Protein AF-A0A6S7K335-F1 (afdb_monomer_lite)

Foldseek 3Di:
DDFQLAPFKWKKKDKKFAFDQLVQLDVLCVPPVCRPVDQPDLRNPTPQFIFDDLMATQKTAHNVRDIDQDCVVFVRHGFDWGWQPPHGGWGWAAPHSNRNQFIKTGFIKIDRPQAKIFTWDIGGWDFWDQQADDPDDFQLRIKTKFKFKTAPMDGGPCCVRGPRSVVQVVLLVPAPRSIKIKMKMKHRAGSHPPDPQHRMTIMIIMIGHDDNPHDGTDDPADWQDAADVVDQFHIKGWHQDQVQQKIKIARLRTGHAYNVRAGDCVLAKKWKWWDPDLDPPQDDDPDTGTQFIDGSVNSRCCRNCVRIDMGHNDPDDCPRIDMWMAHDVQGSISGHHRDDDDVPPD

Sequence (346 aa):
HQSYIHFPRIHFAGRFQADPSTINNNPDNFDTYNFPGKTEEWNPTGSATWRLVDTRITRVCYANEVCTSLESDDALNNKLLEDGNFGASAKLVDYDVDFQSSTQIYGWSMQVKDFFKGDFQRVGFQYMWSKMKVNVFSMAIFGVAYQSVLTNVQFGSRIGASPIMQHLKEHLNFSDKKELSIRFNTDMYDSFDTSANFTYARMVGSIGISGHDSPPYFTFGRMLKPNNDPPNFWFSPFVYDYEKKTLLLDLGNSLAITEDGNILKSIGNLALAYTNKTSDIIGCPDTWNPFGHIYFSDLGNYALTAGIFKIDVGKVDLRKSRVILAQTSKITIISTYDCPLNPLDK

Secondary structure (DSSP, 8-state):
---TTSSSEEEEEEEEEEE--GGGG-GGGG-SSS------SSSTT---EEEEEEEEEEEEE-TTS-EE--TTT-TTTT-B-EESTTSPPEEEE-SSSS-GGG-EEES-EEEETTTEEEEEPP-B-EEEEE-B--SS--GGGEEEEEEEEEEEEEE-TTGGG-HHHHHHHHHHHH-SS--EEEEEEEE-----TTSTTTTEEEEEEEEEE--TT--SSS-SSEEE---SSS-SB--EEEEEETTTTEEEEE-TTTB-B-TTSPBPGGG--EEEEEES---------S--EEEEEE-HHHHTTHHHHTTEEEEE-TT---SSSEEEEEESSS--EESSS--PPPTT--

pLDDT: mean 88.6, std 14.23, range [32.31, 98.88]

Organism: Paramuricea clavata (NCBI:txid317549)

Radius of gyration: 21.19 Å; chains: 1; bounding box: 49×56×62 Å

Structure (mmCIF, N/CA/C/O backbone):
data_AF-A0A6S7K335-F1
#
_entry.id   AF-A0A6S7K335-F1
#
loop_
_atom_site.group_PDB
_atom_site.id
_atom_site.type_symbol
_atom_site.label_atom_id
_atom_site.label_alt_id
_atom_site.label_comp_id
_atom_site.label_asym_id
_atom_site.label_entity_id
_atom_site.label_seq_id
_atom_site.pdbx_PDB_ins_code
_atom_site.Cartn_x
_atom_site.Cartn_y
_atom_site.Cartn_z
_atom_site.occupancy
_atom_site.B_iso_or_equiv
_atom_site.auth_seq_id
_atom_site.auth_comp_id
_atom_site.auth_asym_id
_atom_site.auth_atom_id
_atom_site.pdbx_PDB_model_num
ATOM 1 N N . HIS A 1 1 ? -17.524 -6.964 8.725 1.00 84.31 1 HIS A N 1
ATOM 2 C CA . HIS A 1 1 ? -16.480 -7.091 7.683 1.00 84.31 1 HIS A CA 1
ATOM 3 C C . HIS A 1 1 ? -15.159 -6.572 8.234 1.00 84.31 1 HIS A C 1
ATOM 5 O O . HIS A 1 1 ? -15.165 -5.538 8.884 1.00 84.31 1 HIS A O 1
ATOM 11 N N . GLN A 1 2 ? -14.056 -7.286 8.011 1.00 87.94 2 GLN A N 1
ATOM 12 C CA . GLN A 1 2 ? -12.689 -6.858 8.351 1.00 87.94 2 GLN A CA 1
ATOM 13 C C . GLN A 1 2 ? -11.762 -7.037 7.141 1.00 87.94 2 GLN A C 1
ATOM 15 O O . GLN A 1 2 ? -11.925 -7.983 6.374 1.00 87.94 2 GLN A O 1
ATOM 20 N N . SER A 1 3 ? -10.827 -6.117 6.946 1.00 94.19 3 SER A N 1
ATOM 21 C CA . SER A 1 3 ? -9.857 -6.115 5.840 1.00 94.19 3 SER A CA 1
ATOM 22 C C . SER A 1 3 ? -8.573 -5.417 6.294 1.00 94.19 3 SER A C 1
ATOM 24 O O . SER A 1 3 ? -8.511 -4.950 7.432 1.00 94.19 3 SER A O 1
ATOM 26 N N . TYR A 1 4 ? -7.591 -5.266 5.399 1.00 97.25 4 TYR A N 1
ATOM 27 C CA . TYR A 1 4 ? -6.315 -4.571 5.636 1.00 97.25 4 TYR A CA 1
ATOM 28 C C . TYR A 1 4 ? -6.435 -3.211 6.359 1.00 97.25 4 TYR A C 1
ATOM 30 O O . TYR A 1 4 ? -5.506 -2.791 7.042 1.00 97.25 4 TYR A O 1
ATOM 38 N N . ILE A 1 5 ? -7.562 -2.502 6.199 1.00 96.56 5 ILE A N 1
ATOM 39 C CA . ILE A 1 5 ? -7.770 -1.175 6.793 1.00 96.56 5 ILE A CA 1
ATOM 40 C C . ILE A 1 5 ? -8.107 -1.244 8.292 1.00 96.56 5 ILE A C 1
ATOM 42 O O . ILE A 1 5 ? -7.887 -0.280 9.023 1.00 96.56 5 ILE A O 1
ATOM 46 N N . HIS A 1 6 ? -8.620 -2.378 8.773 1.00 96.56 6 HIS A N 1
ATOM 47 C CA . HIS A 1 6 ? -9.032 -2.576 10.163 1.00 96.56 6 HIS A CA 1
ATOM 48 C C . HIS A 1 6 ? -7.845 -2.915 11.066 1.00 96.56 6 HIS A C 1
ATOM 50 O O . HIS A 1 6 ? -6.756 -3.234 10.602 1.00 96.56 6 HIS A O 1
ATOM 56 N N . PHE A 1 7 ? -8.061 -2.829 12.376 1.00 96.81 7 PHE A N 1
ATOM 57 C CA . PHE A 1 7 ? -7.124 -3.355 13.361 1.00 96.81 7 PHE A CA 1
ATOM 58 C C . PHE A 1 7 ? -7.419 -4.834 13.648 1.00 96.81 7 PHE A C 1
ATOM 60 O O . PHE A 1 7 ? -8.592 -5.219 13.633 1.00 96.81 7 PHE A O 1
ATOM 67 N N . PRO A 1 8 ? -6.396 -5.640 13.983 1.00 97.50 8 PRO A N 1
ATOM 68 C CA . PRO A 1 8 ? -4.965 -5.340 13.886 1.00 97.50 8 PRO A CA 1
ATOM 69 C C . PRO A 1 8 ? -4.464 -5.320 12.434 1.00 97.50 8 PRO A C 1
ATOM 71 O O . PRO A 1 8 ? -5.050 -5.953 11.554 1.00 97.50 8 PRO A O 1
ATOM 74 N N . ARG A 1 9 ? -3.345 -4.628 12.200 1.00 97.31 9 ARG A N 1
ATOM 75 C CA . ARG A 1 9 ? -2.684 -4.563 10.891 1.00 97.31 9 ARG A CA 1
ATOM 76 C C . ARG A 1 9 ? -1.183 -4.303 10.986 1.00 97.31 9 ARG A C 1
ATOM 78 O O . ARG A 1 9 ? -0.683 -3.780 11.979 1.00 97.31 9 ARG A O 1
ATOM 85 N N . ILE A 1 10 ? -0.480 -4.652 9.921 1.00 98.62 10 ILE A N 1
ATOM 86 C CA . ILE A 1 10 ? 0.961 -4.488 9.731 1.00 98.62 10 ILE A CA 1
ATOM 87 C C . ILE A 1 10 ? 1.144 -3.572 8.530 1.00 98.62 10 ILE A C 1
ATOM 89 O O . ILE A 1 10 ? 0.513 -3.792 7.498 1.00 98.62 10 ILE A O 1
ATOM 93 N N . HIS A 1 11 ? 1.980 -2.552 8.648 1.00 98.81 11 HIS A N 1
ATOM 94 C CA . HIS A 1 11 ? 2.348 -1.655 7.560 1.00 98.81 11 HIS A CA 1
ATOM 95 C C . HIS A 1 11 ? 3.737 -2.001 7.040 1.00 98.81 11 HIS A C 1
ATOM 97 O O . HIS A 1 11 ? 4.620 -2.390 7.808 1.00 98.81 11 HIS A O 1
ATOM 103 N N . PHE A 1 12 ? 3.931 -1.840 5.737 1.00 98.88 12 PHE A N 1
ATOM 104 C CA . PHE A 1 12 ? 5.217 -2.036 5.089 1.00 98.88 12 PHE A CA 1
ATOM 105 C C . PHE A 1 12 ? 5.460 -0.980 4.016 1.00 98.88 12 PHE A C 1
ATOM 107 O O . PHE A 1 12 ? 4.520 -0.445 3.423 1.00 98.88 12 PHE A O 1
ATOM 114 N N . ALA A 1 13 ? 6.731 -0.694 3.759 1.00 98.75 13 ALA A N 1
ATOM 115 C CA . ALA A 1 13 ? 7.152 0.209 2.700 1.00 98.75 13 ALA A CA 1
ATOM 116 C C . ALA A 1 13 ? 8.558 -0.128 2.206 1.00 98.75 13 ALA A C 1
ATOM 118 O O . ALA A 1 13 ? 9.381 -0.661 2.953 1.00 98.75 13 ALA A O 1
ATOM 119 N N . GLY A 1 14 ? 8.832 0.227 0.957 1.00 98.25 14 GLY A N 1
ATOM 120 C CA . GLY A 1 14 ? 10.150 0.129 0.345 1.00 98.25 14 GLY A CA 1
ATOM 121 C C . GLY A 1 14 ? 10.061 0.245 -1.164 1.00 98.25 14 GLY A C 1
ATOM 122 O O . GLY A 1 14 ? 9.261 1.026 -1.689 1.00 98.25 14 GLY A O 1
ATOM 123 N N . ARG A 1 15 ? 10.894 -0.523 -1.861 1.00 97.75 15 ARG A N 1
ATOM 124 C CA . ARG A 1 15 ? 10.934 -0.559 -3.319 1.00 97.75 15 ARG A CA 1
ATOM 125 C C . ARG A 1 15 ? 10.550 -1.933 -3.841 1.00 97.75 15 ARG A C 1
ATOM 127 O O . ARG A 1 15 ? 10.606 -2.948 -3.149 1.00 97.75 15 ARG A O 1
ATOM 134 N N . PHE A 1 16 ? 10.201 -1.954 -5.110 1.00 96.81 16 PHE A N 1
ATOM 135 C CA . PHE A 1 16 ? 10.155 -3.176 -5.891 1.00 96.81 16 PHE A CA 1
ATOM 136 C C . PHE A 1 16 ? 10.816 -2.921 -7.237 1.00 96.81 16 PHE A C 1
ATOM 138 O O . PHE A 1 16 ? 10.980 -1.768 -7.648 1.00 96.81 16 PHE A O 1
ATOM 145 N N . GLN A 1 17 ? 11.204 -4.000 -7.900 1.00 96.38 17 GLN A N 1
ATOM 146 C CA . GLN A 1 17 ? 11.530 -3.979 -9.313 1.00 96.38 17 GLN A CA 1
ATOM 147 C C . GLN A 1 17 ? 10.413 -4.692 -10.077 1.00 96.38 17 GLN A C 1
ATOM 149 O O . GLN A 1 17 ? 10.007 -5.793 -9.693 1.00 96.38 17 GLN A O 1
ATOM 154 N N . ALA A 1 18 ? 9.945 -4.067 -11.150 1.00 95.38 18 ALA A N 1
ATOM 155 C CA . ALA A 1 18 ? 9.092 -4.664 -12.164 1.00 95.38 18 ALA A CA 1
ATOM 156 C C . ALA A 1 18 ? 9.790 -4.542 -13.516 1.00 95.38 18 ALA A C 1
ATOM 158 O O . ALA A 1 18 ? 10.100 -3.443 -13.944 1.00 95.38 18 ALA A O 1
ATOM 159 N N . ASP A 1 19 ? 10.029 -5.659 -14.187 1.00 94.81 19 ASP A N 1
ATOM 160 C CA . ASP A 1 19 ? 10.812 -5.710 -15.424 1.00 94.81 19 ASP A CA 1
ATOM 161 C C . ASP A 1 19 ? 9.951 -6.224 -16.595 1.00 94.81 19 ASP A C 1
ATOM 163 O O . ASP A 1 19 ? 10.138 -7.359 -17.037 1.00 94.81 19 ASP A O 1
ATOM 167 N N . PRO A 1 20 ? 8.928 -5.470 -17.048 1.00 92.88 20 PRO A N 1
ATOM 168 C CA . PRO A 1 20 ? 7.977 -5.933 -18.059 1.00 92.88 20 PRO A CA 1
ATOM 169 C C . PRO A 1 20 ? 8.624 -6.047 -19.442 1.00 92.88 20 PRO A C 1
ATOM 171 O O . PRO A 1 20 ? 9.381 -5.171 -19.849 1.00 92.88 20 PRO A O 1
ATOM 174 N N . SER A 1 21 ? 8.282 -7.093 -20.195 1.00 91.88 21 SER A N 1
ATOM 175 C CA . SER A 1 21 ? 8.731 -7.262 -21.583 1.00 91.88 21 SER A CA 1
ATOM 176 C C . SER A 1 21 ? 7.837 -6.480 -22.533 1.00 91.88 21 SER A C 1
ATOM 178 O O . SER A 1 21 ? 6.910 -7.043 -23.079 1.00 91.88 21 SER A O 1
ATOM 180 N N . THR A 1 22 ? 8.107 -5.206 -22.768 1.00 89.88 22 THR A N 1
ATOM 181 C CA . THR A 1 22 ? 7.218 -4.309 -23.544 1.00 89.88 22 THR A CA 1
ATOM 182 C C . THR A 1 22 ? 6.888 -4.751 -24.974 1.00 89.88 22 THR A C 1
ATOM 184 O O . THR A 1 22 ? 5.877 -4.327 -25.517 1.00 89.88 22 THR A O 1
ATOM 187 N N . ILE A 1 23 ? 7.655 -5.660 -25.583 1.00 89.44 23 ILE A N 1
ATOM 188 C CA . ILE A 1 23 ? 7.273 -6.262 -26.875 1.00 89.44 23 ILE A CA 1
ATOM 189 C C . ILE A 1 23 ? 5.996 -7.109 -26.782 1.00 89.44 23 ILE A C 1
ATOM 191 O O . ILE A 1 23 ? 5.363 -7.361 -27.809 1.00 89.44 23 ILE A O 1
ATOM 195 N N . ASN A 1 24 ? 5.619 -7.548 -25.575 1.00 87.00 24 ASN A N 1
ATOM 196 C CA . ASN A 1 24 ? 4.390 -8.288 -25.300 1.00 87.00 24 ASN A CA 1
ATOM 197 C C . ASN A 1 24 ? 3.130 -7.435 -25.488 1.00 87.00 24 ASN A C 1
ATOM 199 O O . ASN A 1 24 ? 2.047 -8.002 -25.524 1.00 87.00 24 ASN A O 1
ATOM 203 N N . ASN A 1 25 ? 3.281 -6.114 -25.602 1.00 87.56 25 ASN A N 1
ATOM 204 C CA . ASN A 1 25 ? 2.208 -5.135 -25.736 1.00 87.56 25 ASN A CA 1
ATOM 205 C C . ASN A 1 25 ? 1.857 -4.834 -27.196 1.00 87.56 25 ASN A C 1
ATOM 207 O O . ASN A 1 25 ? 1.042 -3.958 -27.476 1.00 87.56 25 ASN A O 1
ATOM 211 N N . ASN A 1 26 ? 2.475 -5.555 -28.132 1.00 87.88 26 ASN A N 1
ATOM 212 C CA . ASN A 1 26 ? 2.207 -5.436 -29.552 1.00 87.88 26 ASN A CA 1
ATOM 213 C C . ASN A 1 26 ? 1.529 -6.714 -30.077 1.00 87.88 26 ASN A C 1
ATOM 215 O O . ASN A 1 26 ? 2.193 -7.754 -30.138 1.00 87.88 26 ASN A O 1
ATOM 219 N N . PRO A 1 27 ? 0.247 -6.665 -30.493 1.00 88.19 27 PRO A N 1
ATOM 220 C CA . PRO A 1 27 ? -0.465 -7.847 -30.983 1.00 88.19 27 PRO A CA 1
ATOM 221 C C . PRO A 1 27 ? 0.222 -8.516 -32.175 1.00 88.19 27 PRO A C 1
ATOM 223 O O . PRO A 1 27 ? 0.193 -9.741 -32.291 1.00 88.19 27 PRO A O 1
ATOM 226 N N . ASP A 1 28 ? 0.909 -7.737 -33.018 1.00 88.50 28 ASP A N 1
ATOM 227 C CA . ASP A 1 28 ? 1.602 -8.264 -34.195 1.00 88.50 28 ASP A CA 1
ATOM 228 C C . ASP A 1 28 ? 2.730 -9.237 -33.811 1.00 88.50 28 ASP A C 1
ATOM 230 O O . ASP A 1 28 ? 3.050 -10.150 -34.571 1.00 88.50 28 ASP A O 1
ATOM 234 N N . ASN A 1 29 ? 3.316 -9.098 -32.615 1.00 88.44 29 ASN A N 1
ATOM 235 C CA . ASN A 1 29 ? 4.345 -10.016 -32.116 1.00 88.44 29 ASN A CA 1
ATOM 236 C C . ASN A 1 29 ? 3.788 -11.405 -31.743 1.00 88.44 29 ASN A C 1
ATOM 238 O O . ASN A 1 29 ? 4.558 -12.298 -31.392 1.00 88.44 29 ASN A O 1
ATOM 242 N N . PHE A 1 30 ? 2.476 -11.619 -31.856 1.00 87.50 30 PHE A N 1
ATOM 243 C CA . PHE A 1 30 ? 1.823 -12.917 -31.677 1.00 87.50 30 PHE A CA 1
ATOM 244 C C . PHE A 1 30 ? 1.262 -13.491 -32.992 1.00 87.50 30 PHE A C 1
ATOM 246 O O . PHE A 1 30 ? 0.724 -14.602 -32.983 1.00 87.50 30 PHE A O 1
ATOM 253 N N . ASP A 1 31 ? 1.408 -12.792 -34.129 1.00 88.12 31 ASP A N 1
ATOM 254 C CA . ASP A 1 31 ? 1.061 -13.342 -35.445 1.00 88.12 31 ASP A CA 1
ATOM 255 C C . ASP A 1 31 ? 2.090 -14.409 -35.853 1.00 88.12 31 ASP A C 1
ATOM 257 O O . ASP A 1 31 ? 3.227 -14.117 -36.219 1.00 88.12 31 ASP A O 1
ATOM 261 N N . THR A 1 32 ? 1.678 -15.675 -35.801 1.00 87.12 32 THR A N 1
ATOM 262 C CA . THR A 1 32 ? 2.530 -16.822 -36.157 1.00 87.12 32 THR A CA 1
ATOM 263 C C . THR A 1 32 ? 2.711 -17.011 -37.666 1.00 87.12 32 THR A C 1
ATOM 265 O O . THR A 1 32 ? 3.602 -17.758 -38.073 1.00 87.12 32 THR A O 1
ATOM 268 N N . TYR A 1 33 ? 1.913 -16.336 -38.501 1.00 88.88 33 TYR A N 1
ATOM 269 C CA . TYR A 1 33 ? 2.016 -16.393 -39.960 1.00 88.88 33 TYR A CA 1
ATOM 270 C C . TYR A 1 33 ? 2.919 -15.292 -40.518 1.00 88.88 33 TYR A C 1
ATOM 272 O O . TYR A 1 33 ? 3.700 -15.561 -41.429 1.00 88.88 33 TYR A O 1
ATOM 280 N N . ASN A 1 34 ? 2.838 -14.075 -39.969 1.00 85.19 34 ASN A N 1
ATOM 281 C CA . ASN A 1 34 ? 3.592 -12.908 -40.447 1.00 85.19 34 ASN A CA 1
ATOM 282 C C . ASN A 1 34 ? 4.412 -12.239 -39.340 1.00 85.19 34 ASN A C 1
ATOM 284 O O . ASN A 1 34 ? 4.449 -11.013 -39.272 1.00 85.19 34 ASN A O 1
ATOM 288 N N . PHE A 1 35 ? 5.057 -13.031 -38.480 1.00 82.62 35 PHE A N 1
ATOM 289 C CA . PHE A 1 35 ? 5.810 -12.538 -37.325 1.00 82.62 35 PHE A CA 1
ATOM 290 C C . PHE A 1 35 ? 6.799 -11.420 -37.720 1.00 82.62 35 PHE A C 1
ATOM 292 O O . PHE A 1 35 ? 7.825 -11.707 -38.347 1.00 82.62 35 PHE A O 1
ATOM 299 N N . PRO A 1 36 ? 6.529 -10.149 -37.357 1.00 76.69 36 PRO A N 1
ATOM 300 C CA . PRO A 1 36 ? 7.359 -9.029 -37.785 1.00 76.69 36 PRO A CA 1
ATOM 301 C C . PRO A 1 36 ? 8.584 -8.837 -36.886 1.00 76.69 36 PRO A C 1
ATOM 303 O O . PRO A 1 36 ? 9.496 -8.106 -37.261 1.00 76.69 36 PRO A O 1
ATOM 306 N N . GLY A 1 37 ? 8.606 -9.466 -35.701 1.00 75.38 37 GLY A N 1
ATOM 307 C CA . GLY A 1 37 ? 9.700 -9.366 -34.737 1.00 75.38 37 GLY A CA 1
ATOM 308 C C . GLY A 1 37 ? 9.981 -7.934 -34.284 1.00 75.38 37 GLY A C 1
ATOM 309 O O . GLY A 1 37 ? 11.143 -7.540 -34.224 1.00 75.38 37 GLY A O 1
ATOM 310 N N . LYS A 1 38 ? 8.945 -7.134 -33.999 1.00 75.00 38 LYS A N 1
ATOM 311 C CA . LYS A 1 38 ? 9.125 -5.733 -33.588 1.00 75.00 38 LYS A CA 1
ATOM 312 C C . LYS A 1 38 ? 9.812 -5.673 -32.224 1.00 75.00 38 LYS A C 1
ATOM 314 O O . LYS A 1 38 ? 9.288 -6.200 -31.244 1.00 75.00 38 LYS A O 1
ATOM 319 N N . THR A 1 39 ? 10.959 -4.996 -32.168 1.00 74.56 39 THR A N 1
ATOM 320 C CA . THR A 1 39 ? 11.778 -4.826 -30.952 1.00 74.56 39 THR A CA 1
ATOM 321 C C . THR A 1 39 ? 11.890 -3.376 -30.477 1.00 74.56 39 THR A C 1
ATOM 323 O O . THR A 1 39 ? 12.592 -3.114 -29.505 1.00 74.56 39 THR A O 1
ATOM 326 N N . GLU A 1 40 ? 11.261 -2.428 -31.174 1.00 76.69 40 GLU A N 1
ATOM 327 C CA . GLU A 1 40 ? 11.340 -0.991 -30.884 1.00 76.69 40 GLU A CA 1
ATOM 328 C C . GLU A 1 40 ? 10.395 -0.608 -29.737 1.00 76.69 40 GLU A C 1
ATOM 330 O O . GLU A 1 40 ? 9.351 -0.003 -29.946 1.00 76.69 40 GLU A O 1
ATOM 335 N N . GLU A 1 41 ? 10.763 -0.991 -28.518 1.00 85.50 41 GLU A N 1
ATOM 336 C CA . GLU A 1 41 ? 10.072 -0.622 -27.281 1.00 85.50 41 GLU A CA 1
ATOM 337 C C . GLU A 1 41 ? 11.097 -0.250 -26.198 1.00 85.50 41 GLU A C 1
ATOM 339 O O . GLU A 1 41 ? 12.292 -0.500 -26.353 1.00 85.50 41 GLU A O 1
ATOM 344 N N . TRP A 1 42 ? 10.655 0.350 -25.090 1.00 88.38 42 TRP A N 1
ATOM 345 C CA . TRP A 1 42 ? 11.566 0.852 -24.047 1.00 88.38 42 TRP A CA 1
ATOM 346 C C . TRP A 1 42 ? 12.141 -0.243 -23.127 1.00 88.38 42 TRP A C 1
ATOM 348 O O . TRP A 1 42 ? 13.150 -0.011 -22.466 1.00 88.38 42 TRP A O 1
ATOM 358 N N . ASN A 1 43 ? 11.536 -1.436 -23.071 1.00 92.25 43 ASN A N 1
ATOM 359 C CA . ASN A 1 43 ? 12.089 -2.599 -22.359 1.00 92.25 43 ASN A CA 1
ATOM 360 C C . ASN A 1 43 ? 11.795 -3.912 -23.100 1.00 92.25 43 ASN A C 1
ATOM 362 O O . ASN A 1 43 ? 10.959 -4.711 -22.656 1.00 92.25 43 ASN A O 1
ATOM 366 N N . PRO A 1 44 ? 12.381 -4.134 -24.285 1.00 90.56 44 PRO A N 1
ATOM 367 C CA . PRO A 1 44 ? 11.926 -5.195 -25.172 1.00 90.56 44 PRO A CA 1
ATOM 368 C C . PRO A 1 44 ? 12.293 -6.588 -24.651 1.00 90.56 44 PRO A C 1
ATOM 370 O O . PRO A 1 44 ? 11.585 -7.560 -24.891 1.00 90.56 44 PRO A O 1
ATOM 373 N N . THR A 1 45 ? 13.371 -6.698 -23.880 1.00 90.88 45 THR A N 1
ATOM 374 C CA . THR A 1 45 ? 13.889 -7.963 -23.343 1.00 90.88 45 THR A CA 1
ATOM 375 C C . THR A 1 45 ? 13.581 -8.161 -21.860 1.00 90.88 45 THR A C 1
ATOM 377 O O . THR A 1 45 ? 14.187 -9.029 -21.228 1.00 90.88 45 THR A O 1
ATOM 380 N N . GLY A 1 46 ? 12.648 -7.378 -21.305 1.00 93.25 46 GLY A N 1
ATOM 381 C CA . GLY A 1 46 ? 12.255 -7.484 -19.904 1.00 93.25 46 GLY A CA 1
ATOM 382 C C . GLY A 1 46 ? 11.878 -8.916 -19.520 1.00 93.25 46 GLY A C 1
ATOM 383 O O . GLY A 1 46 ? 11.255 -9.655 -20.277 1.00 93.25 46 GLY A O 1
ATOM 384 N N . SER A 1 47 ? 12.270 -9.345 -18.329 1.00 93.75 47 SER A N 1
ATOM 385 C CA . SER A 1 47 ? 12.092 -10.727 -17.866 1.00 93.75 47 SER A CA 1
ATOM 386 C C . SER A 1 47 ? 10.698 -11.023 -17.293 1.00 93.75 47 SER A C 1
ATOM 388 O O . SER A 1 47 ? 10.462 -12.117 -16.761 1.00 93.75 47 SER A O 1
ATOM 390 N N . ALA A 1 48 ? 9.797 -10.041 -17.338 1.00 94.31 48 ALA A N 1
ATOM 391 C CA . ALA A 1 48 ? 8.518 -9.977 -16.636 1.00 94.31 48 ALA A CA 1
ATOM 392 C C . ALA A 1 48 ? 8.651 -10.132 -15.112 1.00 94.31 48 ALA A C 1
ATOM 394 O O . ALA A 1 48 ? 7.709 -10.541 -14.446 1.00 94.31 48 ALA A O 1
ATOM 395 N N . THR A 1 49 ? 9.823 -9.874 -14.532 1.00 94.56 49 THR A N 1
ATOM 396 C CA . THR A 1 49 ? 10.080 -10.150 -13.112 1.00 94.56 49 THR A CA 1
ATOM 397 C C . THR A 1 49 ? 9.440 -9.105 -12.204 1.00 94.56 49 THR A C 1
ATOM 399 O O . THR A 1 49 ? 9.562 -7.911 -12.449 1.00 94.56 49 THR A O 1
ATOM 402 N N . TRP A 1 50 ? 8.816 -9.566 -11.122 1.00 95.62 50 TRP A N 1
ATOM 403 C CA . TRP A 1 50 ? 8.406 -8.776 -9.967 1.00 95.62 50 TRP A CA 1
ATOM 404 C C . TRP A 1 50 ? 9.202 -9.226 -8.741 1.00 95.62 50 TRP A C 1
ATOM 406 O O . TRP A 1 50 ? 9.161 -10.410 -8.388 1.00 95.62 50 TRP A O 1
ATOM 416 N N . ARG A 1 51 ? 9.927 -8.299 -8.103 1.00 94.88 51 ARG A N 1
ATOM 417 C CA . ARG A 1 51 ? 10.700 -8.583 -6.883 1.00 94.88 51 ARG A CA 1
ATOM 418 C C . ARG A 1 51 ? 10.674 -7.449 -5.867 1.00 94.88 51 ARG A C 1
ATOM 420 O O . ARG A 1 51 ? 10.754 -6.277 -6.243 1.00 94.88 51 ARG A O 1
ATOM 427 N N . LEU A 1 52 ? 10.644 -7.785 -4.583 1.00 95.94 52 LEU A N 1
ATOM 428 C CA . LEU A 1 52 ? 10.813 -6.818 -3.499 1.00 95.94 52 LEU A CA 1
ATOM 429 C C . LEU A 1 52 ? 12.276 -6.393 -3.358 1.00 95.94 52 LEU A C 1
ATOM 431 O O . LEU A 1 52 ? 13.202 -7.189 -3.498 1.00 95.94 52 LEU A O 1
ATOM 435 N N . VAL A 1 53 ? 12.484 -5.109 -3.072 1.00 95.94 53 VAL A N 1
ATOM 436 C CA . VAL A 1 53 ? 13.809 -4.503 -2.904 1.00 95.94 53 VAL A CA 1
ATOM 437 C C . VAL A 1 53 ? 13.756 -3.574 -1.698 1.00 95.94 53 VAL A C 1
ATOM 439 O O . VAL A 1 53 ? 13.004 -2.603 -1.688 1.00 95.94 53 VAL A O 1
ATOM 442 N N . ASP A 1 54 ? 14.520 -3.887 -0.653 1.00 96.12 54 ASP A N 1
ATOM 443 C CA . ASP A 1 54 ? 14.580 -3.090 0.582 1.00 96.12 54 ASP A CA 1
ATOM 444 C C . ASP A 1 54 ? 13.202 -2.753 1.187 1.00 96.12 54 ASP A C 1
ATOM 446 O O . ASP A 1 54 ? 13.014 -1.710 1.815 1.00 96.12 54 ASP A O 1
ATOM 450 N N . THR A 1 55 ? 12.217 -3.637 1.007 1.00 98.38 55 THR A N 1
ATOM 451 C CA . THR A 1 55 ? 10.893 -3.483 1.616 1.00 98.38 55 THR A CA 1
ATOM 452 C C . THR A 1 55 ? 10.916 -3.994 3.043 1.00 98.38 55 THR A C 1
ATOM 454 O O . THR A 1 55 ? 11.438 -5.070 3.328 1.00 98.38 55 THR A O 1
ATOM 457 N N . ARG A 1 56 ? 10.379 -3.199 3.968 1.00 98.62 56 ARG A N 1
ATOM 458 C CA . ARG A 1 56 ? 10.416 -3.479 5.404 1.00 98.62 56 ARG A CA 1
ATOM 459 C C . ARG A 1 56 ? 9.064 -3.272 6.044 1.00 98.62 56 ARG A C 1
ATOM 461 O O . ARG A 1 56 ? 8.276 -2.440 5.598 1.00 98.62 56 ARG A O 1
ATOM 468 N N . ILE A 1 57 ? 8.840 -3.981 7.140 1.00 98.75 57 ILE A N 1
ATOM 469 C CA . ILE A 1 57 ? 7.755 -3.681 8.067 1.00 98.75 57 ILE A CA 1
ATOM 470 C C . ILE A 1 57 ? 8.064 -2.350 8.749 1.00 98.75 57 ILE A C 1
ATOM 472 O O . ILE A 1 57 ? 9.095 -2.206 9.406 1.00 98.75 57 ILE A O 1
ATOM 476 N N . THR A 1 58 ? 7.185 -1.370 8.584 1.00 98.69 58 THR A N 1
ATOM 477 C CA . THR A 1 58 ? 7.391 -0.012 9.103 1.00 98.69 58 THR A CA 1
ATOM 478 C C . THR A 1 58 ? 6.647 0.230 10.404 1.00 98.69 58 THR A C 1
ATOM 480 O O . THR A 1 58 ? 7.113 1.004 11.241 1.00 98.69 58 THR A O 1
ATOM 483 N N . ARG A 1 59 ? 5.496 -0.422 10.592 1.00 98.44 59 ARG A N 1
ATOM 484 C CA . ARG A 1 59 ? 4.658 -0.228 11.773 1.00 98.44 59 ARG A CA 1
ATOM 485 C C . ARG A 1 59 ? 3.753 -1.425 12.024 1.00 98.44 59 ARG A C 1
ATOM 487 O O . ARG A 1 59 ? 3.141 -1.956 11.101 1.00 98.44 59 ARG A O 1
ATOM 494 N N . VAL A 1 60 ? 3.588 -1.777 13.287 1.00 98.50 60 VAL A N 1
ATOM 495 C CA . VAL A 1 60 ? 2.598 -2.741 13.770 1.00 98.50 60 VAL A CA 1
ATOM 496 C C . VAL A 1 60 ? 1.489 -1.994 14.500 1.00 98.50 60 VAL A C 1
ATOM 498 O O . VAL A 1 60 ? 1.756 -1.081 15.276 1.00 98.50 60 VAL A O 1
ATOM 501 N N . CYS A 1 61 ? 0.241 -2.383 14.256 1.00 98.44 61 CYS A N 1
ATOM 502 C CA . CYS A 1 61 ? -0.955 -1.857 14.900 1.00 98.44 61 CYS A CA 1
ATOM 503 C C . CYS A 1 61 ? -1.766 -3.010 15.499 1.00 98.44 61 CYS A C 1
ATOM 505 O O . CYS A 1 61 ? -2.322 -3.833 14.772 1.00 98.44 61 CYS A O 1
ATOM 507 N N . TYR A 1 62 ? -1.845 -3.070 16.823 1.00 98.00 62 TYR A N 1
ATOM 508 C CA . TYR A 1 62 ? -2.471 -4.162 17.564 1.00 98.00 62 TYR A CA 1
ATOM 509 C C . TYR A 1 62 ? -4.005 -4.080 17.572 1.00 98.00 62 TYR A C 1
ATOM 511 O O . TYR A 1 62 ? -4.603 -3.080 17.177 1.00 98.00 62 TYR A O 1
ATOM 519 N N . ALA A 1 63 ? -4.661 -5.134 18.067 1.00 95.12 63 ALA A N 1
ATOM 520 C CA . ALA A 1 63 ? -6.123 -5.217 18.138 1.00 95.12 63 ALA A CA 1
ATOM 521 C C . ALA A 1 63 ? -6.745 -4.188 19.104 1.00 95.12 63 ALA A C 1
ATOM 523 O O . ALA A 1 63 ? -7.889 -3.781 18.916 1.00 95.12 63 ALA A O 1
ATOM 524 N N . ASN A 1 64 ? -5.978 -3.728 20.101 1.00 95.25 64 ASN A N 1
ATOM 525 C CA . ASN A 1 64 ? -6.349 -2.620 20.989 1.00 95.25 64 ASN A CA 1
ATOM 526 C C . ASN A 1 64 ? -6.106 -1.231 20.363 1.00 95.25 64 ASN A C 1
ATOM 528 O O . ASN A 1 64 ? -6.207 -0.223 21.055 1.00 95.25 64 ASN A O 1
ATOM 532 N N . GLU A 1 65 ? -5.769 -1.184 19.072 1.00 95.38 65 GLU A N 1
ATOM 533 C CA . GLU A 1 65 ? -5.595 0.028 18.266 1.00 95.38 65 GLU A CA 1
ATOM 534 C C . GLU A 1 65 ? -4.376 0.886 18.634 1.00 95.38 65 GLU A C 1
ATOM 536 O O . GLU A 1 65 ? -4.190 1.976 18.089 1.00 95.38 65 GLU A O 1
ATOM 541 N N . VAL A 1 66 ? -3.499 0.371 19.499 1.00 96.56 66 VAL A N 1
ATOM 542 C CA . VAL A 1 66 ? -2.167 0.931 19.736 1.00 96.56 66 VAL A CA 1
ATOM 543 C C . VAL A 1 66 ? -1.245 0.495 18.605 1.00 96.56 66 VAL A C 1
ATOM 545 O O . VAL A 1 66 ? -1.229 -0.674 18.221 1.00 96.56 66 VAL A O 1
ATOM 548 N N . CYS A 1 67 ? -0.448 1.427 18.085 1.00 97.75 67 CYS A N 1
ATOM 549 C CA . CYS A 1 67 ? 0.545 1.118 17.067 1.00 97.75 67 CYS A CA 1
ATOM 550 C C . CYS A 1 67 ? 1.952 1.524 17.501 1.00 97.75 67 CYS A C 1
ATOM 552 O O . CYS A 1 67 ? 2.135 2.625 18.018 1.00 97.75 67 CYS A O 1
ATOM 554 N N . THR A 1 68 ? 2.942 0.706 17.156 1.00 98.00 68 THR A N 1
ATOM 555 C CA . THR A 1 68 ? 4.370 0.962 17.370 1.00 98.00 68 THR A CA 1
ATOM 556 C C . THR A 1 68 ? 5.168 0.785 16.075 1.00 98.00 68 THR A C 1
ATOM 558 O O . THR A 1 68 ? 4.762 0.046 15.180 1.00 98.00 68 THR A O 1
ATOM 561 N N . SER A 1 69 ? 6.304 1.468 15.981 1.00 97.50 69 SER A N 1
ATOM 562 C CA . SER A 1 69 ? 7.282 1.359 14.896 1.00 97.50 69 SER A CA 1
ATOM 563 C C . SER A 1 69 ? 8.694 1.023 15.384 1.00 97.50 69 SER A C 1
ATOM 565 O O . SER A 1 69 ? 9.621 0.981 14.578 1.00 97.50 69 SER A O 1
ATOM 567 N N . LEU A 1 70 ? 8.888 0.821 16.691 1.00 97.19 70 LEU A N 1
ATOM 568 C CA . LEU A 1 70 ? 10.193 0.499 17.264 1.00 97.19 70 LEU A CA 1
ATOM 569 C C . LEU A 1 70 ? 10.351 -1.016 17.410 1.00 97.19 70 LEU A C 1
ATOM 571 O O . LEU A 1 70 ? 9.421 -1.714 17.814 1.00 97.19 70 LEU A O 1
ATOM 575 N N . GLU A 1 71 ? 11.547 -1.525 17.113 1.00 96.06 71 GLU A N 1
ATOM 576 C CA . GLU A 1 71 ? 11.874 -2.949 17.292 1.00 96.06 71 GLU A CA 1
ATOM 577 C C . GLU A 1 71 ? 11.842 -3.369 18.774 1.00 96.06 71 GLU A C 1
ATOM 579 O O . GLU A 1 71 ? 11.557 -4.524 19.081 1.00 96.06 71 GLU A O 1
ATOM 584 N N . SER A 1 72 ? 12.078 -2.428 19.699 1.00 96.38 72 SER A N 1
ATOM 585 C CA . SER A 1 72 ? 11.954 -2.655 21.147 1.00 96.38 72 SER A CA 1
ATOM 586 C C . SER A 1 72 ? 10.535 -3.001 21.589 1.00 96.38 72 SER A C 1
ATOM 588 O O . SER A 1 72 ? 10.362 -3.642 22.622 1.00 96.38 72 SER A O 1
ATOM 590 N N . ASP A 1 73 ? 9.537 -2.568 20.821 1.00 97.00 73 ASP A N 1
ATOM 591 C CA . ASP A 1 73 ? 8.127 -2.704 21.173 1.00 97.00 73 ASP A CA 1
ATOM 592 C C . ASP A 1 73 ? 7.472 -3.885 20.440 1.00 97.00 73 ASP A C 1
ATOM 594 O O . ASP A 1 73 ? 6.554 -4.502 20.975 1.00 97.00 73 ASP A O 1
ATOM 598 N N . ASP A 1 74 ? 7.927 -4.194 19.218 1.00 98.06 74 ASP A N 1
ATOM 599 C CA . ASP A 1 74 ? 7.560 -5.401 18.467 1.00 98.06 74 ASP A CA 1
ATOM 600 C C . ASP A 1 74 ? 8.730 -5.853 17.584 1.00 98.06 74 ASP A C 1
ATOM 602 O O . ASP A 1 74 ? 9.217 -5.095 16.740 1.00 98.06 74 ASP A O 1
ATOM 606 N N . ALA A 1 75 ? 9.143 -7.116 17.721 1.00 97.88 75 ALA A N 1
ATOM 607 C CA . ALA A 1 75 ? 10.269 -7.672 16.974 1.00 97.88 75 ALA A CA 1
ATOM 608 C C . ALA A 1 75 ? 10.031 -7.772 15.455 1.00 97.88 75 ALA A C 1
ATOM 610 O O . ALA A 1 75 ? 10.975 -8.063 14.718 1.00 97.88 75 ALA A O 1
ATOM 611 N N . LEU A 1 76 ? 8.796 -7.581 14.983 1.00 97.81 76 LEU A N 1
ATOM 612 C CA . LEU A 1 76 ? 8.455 -7.534 13.564 1.00 97.81 76 LEU A CA 1
ATOM 613 C C . LEU A 1 76 ? 8.823 -6.188 12.921 1.00 97.81 76 LEU A C 1
ATOM 615 O O . LEU A 1 76 ? 9.094 -6.142 11.721 1.00 97.81 76 LEU A O 1
ATOM 619 N N . ASN A 1 77 ? 8.860 -5.098 13.696 1.00 98.38 77 ASN A N 1
ATOM 620 C CA . ASN A 1 77 ? 9.212 -3.780 13.173 1.00 98.38 77 ASN A CA 1
ATOM 621 C C . ASN A 1 77 ? 10.630 -3.783 12.585 1.00 98.38 77 ASN A C 1
ATOM 623 O O . ASN A 1 77 ? 11.546 -4.419 13.108 1.00 98.38 77 ASN A O 1
ATOM 627 N N . ASN A 1 78 ? 10.803 -3.060 11.477 1.00 97.81 78 ASN A N 1
ATOM 628 C CA . ASN A 1 78 ? 12.050 -2.928 10.723 1.00 97.81 78 ASN A CA 1
ATOM 629 C C . ASN A 1 78 ? 12.596 -4.237 10.104 1.00 97.81 78 ASN A C 1
ATOM 631 O O . ASN A 1 78 ? 13.697 -4.252 9.538 1.00 97.81 78 ASN A O 1
ATOM 635 N N . LYS A 1 79 ? 11.847 -5.347 10.155 1.00 98.12 79 LYS A N 1
ATOM 636 C CA . LYS A 1 79 ? 12.222 -6.588 9.460 1.00 98.12 79 LYS A CA 1
ATOM 637 C C . LYS A 1 79 ? 11.955 -6.487 7.966 1.00 98.12 79 LYS A C 1
ATOM 639 O O . LYS A 1 79 ? 11.026 -5.806 7.540 1.00 98.12 79 LYS A O 1
ATOM 644 N N . LEU A 1 80 ? 12.805 -7.150 7.183 1.00 97.69 80 LEU A N 1
ATOM 645 C CA . LEU A 1 80 ? 12.652 -7.227 5.735 1.00 97.69 80 LEU A CA 1
ATOM 646 C C . LEU A 1 80 ? 11.401 -8.038 5.393 1.00 97.69 80 LEU A C 1
ATOM 648 O O . LEU A 1 80 ? 11.192 -9.123 5.937 1.00 97.69 80 LEU A O 1
ATOM 652 N N . LEU A 1 81 ? 10.593 -7.485 4.494 1.00 97.44 81 LEU A N 1
ATOM 653 C CA . LEU A 1 81 ? 9.592 -8.218 3.741 1.00 97.44 81 LEU A CA 1
ATOM 654 C C . LEU A 1 81 ? 10.274 -8.667 2.449 1.00 97.44 81 LEU A C 1
ATOM 656 O O . LEU A 1 81 ? 10.614 -7.854 1.592 1.00 97.44 81 LEU A O 1
ATOM 660 N N . GLU A 1 82 ? 10.518 -9.962 2.365 1.00 94.38 82 GLU A N 1
ATOM 661 C CA . GLU A 1 82 ? 11.212 -10.620 1.265 1.00 94.38 82 GLU A CA 1
ATOM 662 C C . GLU A 1 82 ? 10.197 -11.369 0.400 1.00 94.38 82 GLU A C 1
ATOM 664 O O . GLU A 1 82 ? 9.094 -11.689 0.850 1.00 94.38 82 GLU A O 1
ATOM 669 N N . ASP A 1 83 ? 10.570 -11.693 -0.831 1.00 90.50 83 ASP A N 1
ATOM 670 C CA . ASP A 1 83 ? 9.770 -12.531 -1.713 1.00 90.50 83 ASP A CA 1
ATOM 671 C C . ASP A 1 83 ? 10.580 -13.651 -2.370 1.00 90.50 83 ASP A C 1
ATOM 673 O O . ASP A 1 83 ? 11.774 -13.831 -2.129 1.00 90.50 83 ASP A O 1
ATOM 677 N N . GLY A 1 84 ? 9.883 -14.502 -3.123 1.00 72.56 84 GLY A N 1
ATOM 678 C CA . GLY A 1 84 ? 10.483 -15.577 -3.911 1.00 72.56 84 GLY A CA 1
ATOM 679 C C . GLY A 1 84 ? 10.930 -16.801 -3.110 1.00 72.56 84 GLY A C 1
ATOM 680 O O . GLY A 1 84 ? 11.066 -17.858 -3.709 1.00 72.56 84 GLY A O 1
ATOM 681 N N . ASN A 1 85 ? 11.114 -16.713 -1.783 1.00 62.78 85 ASN A N 1
ATOM 682 C CA . ASN A 1 85 ? 11.445 -17.836 -0.883 1.00 62.78 85 ASN A CA 1
ATOM 683 C C . ASN A 1 85 ? 12.495 -18.808 -1.482 1.00 62.78 85 ASN A C 1
ATOM 685 O O . ASN A 1 85 ? 12.287 -20.020 -1.523 1.00 62.78 85 ASN A O 1
ATOM 689 N N . PHE A 1 86 ? 13.606 -18.256 -1.992 1.00 56.12 86 PHE A N 1
ATOM 690 C CA . PHE A 1 86 ? 14.704 -18.975 -2.670 1.00 56.12 86 PHE A CA 1
ATOM 691 C C . PHE A 1 86 ? 14.363 -19.649 -4.021 1.00 56.12 86 PHE A C 1
ATOM 693 O O . PHE A 1 86 ? 15.190 -20.380 -4.565 1.00 56.12 86 PHE A O 1
ATOM 700 N N . GLY A 1 87 ? 13.173 -19.409 -4.572 1.00 67.00 87 GLY A N 1
ATOM 701 C CA . GLY A 1 87 ? 12.723 -19.834 -5.898 1.00 67.00 87 GLY A CA 1
ATOM 702 C C . GLY A 1 87 ? 12.769 -18.718 -6.949 1.00 67.00 87 GLY A C 1
ATOM 703 O O . GLY A 1 87 ? 13.445 -17.702 -6.788 1.00 67.00 87 GLY A O 1
ATOM 704 N N . ALA A 1 88 ? 12.049 -18.921 -8.056 1.00 81.25 88 ALA A N 1
ATOM 705 C CA . ALA A 1 88 ? 11.927 -17.922 -9.114 1.00 81.25 88 ALA A CA 1
ATOM 706 C C . ALA A 1 88 ? 11.114 -16.705 -8.644 1.00 81.25 88 ALA A C 1
ATOM 708 O O . ALA A 1 88 ? 10.150 -16.842 -7.891 1.00 81.25 88 ALA A O 1
ATOM 709 N N . SER A 1 89 ? 11.481 -15.516 -9.123 1.00 90.38 89 SER A N 1
ATOM 710 C CA . SER A 1 89 ? 10.703 -14.304 -8.878 1.00 90.38 89 SER A CA 1
ATOM 711 C C . SER A 1 89 ? 9.307 -14.395 -9.494 1.00 90.38 89 SER A C 1
ATOM 713 O O . SER A 1 89 ? 9.107 -15.048 -10.524 1.00 90.38 89 SER A O 1
ATOM 715 N N . ALA A 1 90 ? 8.360 -13.689 -8.876 1.00 95.12 90 ALA A N 1
ATOM 716 C CA . ALA A 1 90 ? 7.010 -13.552 -9.397 1.00 95.12 90 ALA A CA 1
ATOM 717 C C . ALA A 1 90 ? 7.017 -12.926 -10.796 1.00 95.12 90 ALA A C 1
ATOM 719 O O . ALA A 1 90 ? 7.985 -12.267 -11.192 1.00 95.12 90 ALA A O 1
ATOM 720 N N . LYS A 1 91 ? 5.931 -13.136 -11.544 1.00 94.31 91 LYS A N 1
ATOM 721 C CA . LYS A 1 91 ? 5.796 -12.625 -12.909 1.00 94.31 91 LYS A CA 1
ATOM 722 C C . LYS A 1 91 ? 4.693 -11.592 -13.032 1.00 94.31 91 LYS A C 1
ATOM 724 O O . LYS A 1 91 ? 3.590 -11.789 -12.531 1.00 94.31 91 LYS A O 1
ATOM 729 N N . LEU A 1 92 ? 5.017 -10.500 -13.705 1.00 93.31 92 LEU A N 1
ATOM 730 C CA . LEU A 1 92 ? 4.112 -9.426 -14.053 1.00 93.31 92 LEU A CA 1
ATOM 731 C C . LEU A 1 92 ? 3.513 -9.728 -15.430 1.00 93.31 92 LEU A C 1
ATOM 733 O O . LEU A 1 92 ? 4.253 -9.944 -16.387 1.00 93.31 92 LEU A O 1
ATOM 737 N N . VAL A 1 93 ? 2.189 -9.812 -15.513 1.00 92.25 93 VAL A N 1
ATOM 738 C CA . VAL A 1 93 ? 1.492 -10.268 -16.722 1.00 92.25 93 VAL A CA 1
ATOM 739 C C . VAL A 1 93 ? 0.263 -9.401 -16.950 1.00 92.25 93 VAL A C 1
ATOM 741 O O . VAL A 1 93 ? -0.588 -9.289 -16.064 1.00 92.25 93 VAL A O 1
ATOM 744 N N . ASP A 1 94 ? 0.169 -8.798 -18.129 1.00 90.00 94 ASP A N 1
ATOM 745 C CA . ASP A 1 94 ? -1.024 -8.071 -18.563 1.00 90.00 94 ASP A CA 1
ATOM 746 C C . ASP A 1 94 ? -2.201 -9.024 -18.771 1.00 90.00 94 ASP A C 1
ATOM 748 O O . ASP A 1 94 ? -2.020 -10.224 -18.988 1.00 90.00 94 ASP A O 1
ATOM 752 N N . TYR A 1 95 ? -3.427 -8.515 -18.643 1.00 85.44 95 TYR A N 1
ATOM 753 C CA . TYR A 1 95 ? -4.603 -9.363 -18.843 1.00 85.44 95 TYR A CA 1
ATOM 754 C C . TYR A 1 95 ? -4.676 -9.870 -20.288 1.00 85.44 95 TYR A C 1
ATOM 756 O O . TYR A 1 95 ? -4.932 -11.051 -20.524 1.00 85.44 95 TYR A O 1
ATOM 764 N N . ASP A 1 96 ? -4.389 -8.972 -21.224 1.00 86.06 96 ASP A N 1
ATOM 765 C CA . ASP A 1 96 ? -4.141 -9.243 -22.629 1.00 86.06 96 ASP A CA 1
ATOM 766 C C . ASP A 1 96 ? -3.221 -8.145 -23.197 1.00 86.06 96 ASP A C 1
ATOM 768 O O . ASP A 1 96 ? -2.899 -7.175 -22.507 1.00 86.06 96 ASP A O 1
ATOM 772 N N . VAL A 1 97 ? -2.791 -8.324 -24.446 1.00 85.69 97 VAL A N 1
ATOM 773 C CA . VAL A 1 97 ? -1.844 -7.444 -25.147 1.00 85.69 97 VAL A CA 1
ATOM 774 C C . VAL A 1 97 ? -2.359 -6.000 -25.284 1.00 85.69 97 VAL A C 1
ATOM 776 O O . VAL A 1 97 ? -1.579 -5.048 -25.214 1.00 85.69 97 VAL A O 1
ATOM 779 N N . ASP A 1 98 ? -3.673 -5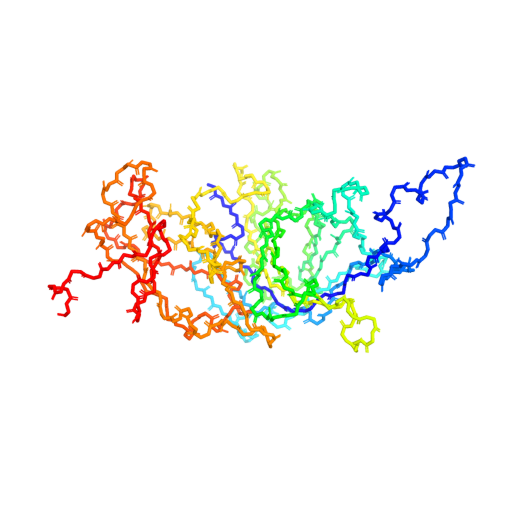.826 -25.429 1.00 85.19 98 ASP A N 1
ATOM 780 C CA . ASP A 1 98 ? -4.339 -4.532 -25.597 1.00 85.19 98 ASP A CA 1
ATOM 781 C C . ASP A 1 98 ? -4.802 -3.935 -24.251 1.00 85.19 98 ASP A C 1
ATOM 783 O O . ASP A 1 98 ? -4.986 -2.719 -24.129 1.00 85.19 98 ASP A O 1
ATOM 787 N N . PHE A 1 99 ? -4.957 -4.754 -23.204 1.00 84.88 99 PHE A N 1
ATOM 788 C CA . PHE A 1 99 ? -5.431 -4.348 -21.879 1.00 84.88 99 PHE A CA 1
ATOM 789 C C . PHE A 1 99 ? -4.330 -4.332 -20.809 1.00 84.88 99 PHE A C 1
ATOM 791 O O . PHE A 1 99 ? -4.390 -4.978 -19.758 1.00 84.88 99 PHE A O 1
ATOM 798 N N . GLN A 1 100 ? -3.359 -3.455 -21.043 1.00 84.00 100 GLN A N 1
ATOM 799 C CA . GLN A 1 100 ? -2.186 -3.213 -20.190 1.00 84.00 100 GLN A CA 1
ATOM 800 C C . GLN A 1 100 ? -2.508 -2.457 -18.887 1.00 84.00 100 GLN A C 1
ATOM 802 O O . GLN A 1 100 ? -1.662 -2.281 -18.017 1.00 84.00 100 GLN A O 1
ATOM 807 N N . SER A 1 101 ? -3.751 -1.990 -18.720 1.00 84.75 101 SER A N 1
ATOM 808 C CA . SER A 1 101 ? -4.192 -1.274 -17.511 1.00 84.75 101 SER A CA 1
ATOM 809 C C . SER A 1 101 ? -4.788 -2.188 -16.430 1.00 84.75 101 SER A C 1
ATOM 811 O O . SER A 1 101 ? -5.449 -1.720 -15.501 1.00 84.75 101 SER A O 1
ATOM 813 N N . SER A 1 102 ? -4.556 -3.499 -16.542 1.00 88.75 102 SER A N 1
ATOM 814 C CA . SER A 1 102 ? -4.968 -4.505 -15.557 1.00 88.75 102 SER A CA 1
ATOM 815 C C . SER A 1 102 ? -3.889 -5.567 -15.324 1.00 88.75 102 SER A C 1
ATOM 817 O O . SER A 1 102 ? -4.173 -6.758 -15.181 1.00 88.75 102 SER A O 1
ATOM 819 N N . THR A 1 103 ? -2.631 -5.132 -15.280 1.00 92.81 103 THR A N 1
ATOM 820 C CA . THR A 1 103 ? -1.484 -6.004 -15.031 1.00 92.81 103 THR A CA 1
ATOM 821 C C . THR A 1 103 ? -1.595 -6.710 -13.680 1.00 92.81 103 THR A C 1
ATOM 823 O O . THR A 1 103 ? -1.933 -6.098 -12.662 1.00 92.81 103 THR A O 1
ATOM 826 N N . GLN A 1 104 ? -1.312 -8.011 -13.673 1.00 95.00 104 GLN A N 1
ATOM 827 C CA . GLN A 1 104 ? -1.431 -8.899 -12.520 1.00 95.00 104 GLN A CA 1
ATOM 828 C C . GLN A 1 104 ? -0.072 -9.464 -12.114 1.00 95.00 104 GLN A C 1
ATOM 830 O O . GLN A 1 104 ? 0.830 -9.628 -12.934 1.00 95.00 104 GLN A O 1
ATOM 835 N N . ILE A 1 105 ? 0.038 -9.839 -10.842 1.00 95.50 105 ILE A N 1
ATOM 836 C CA . ILE A 1 105 ? 1.236 -10.464 -10.281 1.00 95.50 105 ILE A CA 1
ATOM 837 C C . ILE A 1 105 ? 0.955 -11.954 -10.059 1.00 95.50 105 ILE A C 1
ATOM 839 O O . ILE A 1 105 ? 0.070 -12.324 -9.282 1.00 95.50 105 ILE A O 1
ATOM 843 N N . TYR A 1 106 ? 1.715 -12.812 -10.734 1.00 94.56 106 TYR A N 1
ATOM 844 C CA . TYR A 1 106 ? 1.601 -14.267 -10.686 1.00 94.56 106 TYR A CA 1
ATOM 845 C C . TYR A 1 106 ? 2.711 -14.897 -9.847 1.00 94.56 106 TYR A C 1
ATOM 847 O O . TYR A 1 106 ? 3.884 -14.552 -9.982 1.00 94.56 106 TYR A O 1
ATOM 855 N N . GLY A 1 107 ? 2.333 -15.878 -9.020 1.00 93.81 107 GLY A N 1
ATOM 856 C CA . GLY A 1 107 ? 3.279 -16.697 -8.256 1.00 93.81 107 GLY A CA 1
ATOM 857 C C . GLY A 1 107 ? 4.010 -15.947 -7.140 1.00 93.81 107 GLY A C 1
ATOM 858 O O . GLY A 1 107 ? 5.093 -16.360 -6.736 1.00 93.81 107 GLY A O 1
ATOM 859 N N . TRP A 1 108 ? 3.457 -14.832 -6.655 1.00 95.62 108 TRP A N 1
ATOM 860 C CA . TRP A 1 108 ? 4.119 -14.025 -5.636 1.00 95.62 108 TRP A CA 1
ATOM 861 C C . TRP A 1 108 ? 3.894 -14.578 -4.232 1.00 95.62 108 TRP A C 1
ATOM 863 O O . TRP A 1 108 ? 2.822 -14.434 -3.654 1.00 95.62 108 TRP A O 1
ATOM 873 N N . SER A 1 109 ? 4.938 -15.194 -3.684 1.00 94.81 109 SER A N 1
ATOM 874 C CA . SER A 1 109 ? 5.040 -15.554 -2.270 1.00 94.81 109 SER A CA 1
ATOM 875 C C . SER A 1 109 ? 5.885 -14.511 -1.553 1.00 94.81 109 SER A C 1
ATOM 877 O O . SER A 1 109 ? 7.008 -14.234 -1.981 1.00 94.81 109 SER A O 1
ATOM 879 N N . MET A 1 110 ? 5.387 -13.999 -0.431 1.00 94.88 110 MET A N 1
ATOM 880 C CA . MET A 1 110 ? 6.102 -13.056 0.431 1.00 94.88 110 MET A CA 1
ATOM 881 C C . MET A 1 110 ? 6.322 -13.628 1.826 1.00 94.88 110 MET A C 1
ATOM 883 O O . MET A 1 110 ? 5.554 -14.471 2.296 1.00 94.88 110 MET A O 1
ATOM 887 N N . GLN A 1 111 ? 7.357 -13.150 2.505 1.00 95.31 111 GLN A N 1
ATOM 888 C CA . GLN A 1 111 ? 7.701 -13.583 3.849 1.00 95.31 111 GLN A CA 1
ATOM 889 C C . GLN A 1 111 ? 8.368 -12.481 4.661 1.00 95.31 111 GLN A C 1
ATOM 891 O O . GLN A 1 111 ? 9.072 -11.625 4.135 1.00 95.31 111 GLN A O 1
ATOM 896 N N . VAL A 1 112 ? 8.229 -12.581 5.975 1.00 96.75 112 VAL A N 1
ATOM 897 C CA . VAL A 1 112 ? 9.165 -11.972 6.916 1.00 96.75 112 VAL A CA 1
ATOM 898 C C . VAL A 1 112 ? 9.872 -13.123 7.611 1.00 96.75 112 VAL A C 1
ATOM 900 O O . VAL A 1 112 ? 9.228 -13.906 8.318 1.00 96.75 112 VAL A O 1
ATOM 903 N N . LYS A 1 113 ? 11.182 -13.258 7.372 1.00 94.75 113 LYS A N 1
ATOM 904 C CA . LYS A 1 113 ? 11.985 -14.404 7.820 1.00 94.75 113 LYS A CA 1
ATOM 905 C C . LYS A 1 113 ? 11.730 -14.748 9.290 1.00 94.75 113 LYS A C 1
ATOM 907 O O . LYS A 1 113 ? 11.761 -13.880 10.157 1.00 94.75 113 LYS A O 1
ATOM 912 N N . ASP A 1 114 ? 11.484 -16.031 9.548 1.00 94.69 114 ASP A N 1
ATOM 913 C CA . ASP A 1 114 ? 11.154 -16.622 10.853 1.00 94.69 114 ASP A CA 1
ATOM 914 C C . ASP A 1 114 ? 9.823 -16.173 11.495 1.00 94.69 114 ASP A C 1
ATOM 916 O O . ASP A 1 114 ? 9.441 -16.735 12.523 1.00 94.69 114 ASP A O 1
ATOM 920 N N . PHE A 1 115 ? 9.079 -15.231 10.905 1.00 96.94 115 PHE A N 1
ATOM 921 C CA . PHE A 1 115 ? 7.781 -14.769 11.415 1.00 96.94 115 PHE A CA 1
ATOM 922 C C . PHE A 1 115 ? 6.606 -15.367 10.648 1.00 96.94 115 PHE A C 1
ATOM 924 O O . PHE A 1 115 ? 5.808 -16.099 11.237 1.00 96.94 115 PHE A O 1
ATOM 931 N N . PHE A 1 116 ? 6.496 -15.086 9.350 1.00 96.12 116 PHE A N 1
ATOM 932 C CA . PHE A 1 116 ? 5.426 -15.628 8.516 1.00 96.12 116 PHE A CA 1
ATOM 933 C C . PHE A 1 116 ? 5.804 -15.657 7.035 1.00 96.12 116 PHE A C 1
ATOM 935 O O . PHE A 1 116 ? 6.708 -14.945 6.599 1.00 96.12 116 PHE A O 1
ATOM 942 N N . LYS A 1 117 ? 5.061 -16.447 6.265 1.00 95.56 117 LYS A N 1
ATOM 943 C CA . LYS A 1 117 ? 5.017 -16.402 4.802 1.00 95.56 117 LYS A CA 1
ATOM 944 C C . LYS A 1 117 ? 3.589 -16.596 4.305 1.00 95.56 117 LYS A C 1
ATOM 946 O O . LYS A 1 117 ? 2.778 -17.183 5.024 1.00 95.56 117 LYS A O 1
ATOM 951 N N . GLY A 1 118 ? 3.295 -16.135 3.097 1.00 95.88 118 GLY A N 1
ATOM 952 C CA . GLY A 1 118 ? 2.003 -16.336 2.449 1.00 95.88 118 GLY A CA 1
ATOM 953 C C . GLY A 1 118 ? 2.040 -16.029 0.956 1.00 95.88 118 GLY A C 1
ATOM 954 O O . GLY A 1 118 ? 2.879 -15.255 0.487 1.00 95.88 118 GLY A O 1
ATOM 955 N N . ASP A 1 119 ? 1.096 -16.624 0.237 1.00 96.50 119 ASP A N 1
ATOM 956 C CA . ASP A 1 119 ? 0.973 -16.522 -1.214 1.00 96.50 119 ASP A CA 1
ATOM 957 C C . ASP A 1 119 ? -0.063 -15.458 -1.573 1.00 96.50 119 ASP A C 1
ATOM 959 O O . ASP A 1 119 ? -1.235 -15.555 -1.194 1.00 96.50 119 ASP A O 1
ATOM 963 N N . PHE A 1 120 ? 0.358 -14.442 -2.318 1.00 96.81 120 PHE A N 1
ATOM 964 C CA . PHE A 1 120 ? -0.523 -13.407 -2.832 1.00 96.81 120 PHE A CA 1
ATOM 965 C C . PHE A 1 120 ? -1.459 -13.985 -3.890 1.00 96.81 120 PHE A C 1
ATOM 967 O O . PHE A 1 120 ? -1.024 -14.491 -4.930 1.00 96.81 120 PHE A O 1
ATOM 974 N N . GLN A 1 121 ? -2.763 -13.870 -3.656 1.00 96.94 121 GLN A N 1
ATOM 975 C CA . GLN A 1 121 ? -3.738 -14.240 -4.666 1.00 96.94 121 GLN A CA 1
ATOM 976 C C . GLN A 1 121 ? -3.751 -13.185 -5.776 1.00 96.94 121 GLN A C 1
ATOM 978 O O . GLN A 1 121 ? -3.970 -12.001 -5.522 1.00 96.94 121 GLN A O 1
ATOM 983 N N . ARG A 1 122 ? -3.519 -13.615 -7.018 1.00 94.38 122 ARG A N 1
ATOM 984 C CA . ARG A 1 122 ? -3.421 -12.714 -8.174 1.00 94.38 122 ARG A CA 1
ATOM 985 C C . ARG A 1 122 ? -4.645 -11.805 -8.318 1.00 94.38 122 ARG A C 1
ATOM 987 O O . ARG A 1 122 ? -5.785 -12.242 -8.160 1.00 94.38 122 ARG A O 1
ATOM 994 N N . VAL A 1 123 ? -4.388 -10.555 -8.680 1.00 95.12 123 VAL A N 1
ATOM 995 C CA . VAL A 1 123 ? -5.394 -9.555 -9.042 1.00 95.12 123 VAL A CA 1
ATOM 996 C C . VAL A 1 123 ? -4.730 -8.516 -9.944 1.00 95.12 123 VAL A C 1
ATOM 998 O O . VAL A 1 123 ? -3.530 -8.269 -9.807 1.00 95.12 123 VAL A O 1
ATOM 1001 N N . GLY A 1 124 ? -5.497 -7.920 -10.857 1.00 94.31 124 GLY A N 1
ATOM 1002 C CA . GLY A 1 124 ? -5.052 -6.739 -11.592 1.00 94.31 124 GLY A CA 1
ATOM 1003 C C . GLY A 1 124 ? -5.011 -5.514 -10.686 1.00 94.31 124 GLY A C 1
ATOM 1004 O O . GLY A 1 124 ? -5.805 -5.410 -9.742 1.00 94.31 124 GLY A O 1
ATOM 1005 N N . PHE A 1 125 ? -4.108 -4.576 -10.958 1.00 94.88 125 PHE A N 1
ATOM 1006 C CA . PHE A 1 125 ? -4.143 -3.301 -10.251 1.00 94.88 125 PHE A CA 1
ATOM 1007 C C . PHE A 1 125 ? -5.444 -2.531 -10.522 1.00 94.88 125 PHE A C 1
ATOM 1009 O O . PHE A 1 125 ? -6.147 -2.740 -11.510 1.00 94.88 125 PHE A O 1
ATOM 1016 N N . GLN A 1 126 ? -5.762 -1.609 -9.620 1.00 92.94 126 GLN A N 1
ATOM 1017 C CA . GLN A 1 126 ? -6.950 -0.767 -9.650 1.00 92.94 126 GLN A CA 1
ATOM 1018 C C . GLN A 1 126 ? -6.583 0.692 -9.356 1.00 92.94 126 GLN A C 1
ATOM 1020 O O . GLN A 1 126 ? -5.508 0.999 -8.834 1.00 92.94 126 GLN A O 1
ATOM 1025 N N . TYR A 1 127 ? -7.527 1.597 -9.628 1.00 92.38 127 TYR A N 1
ATOM 1026 C CA . TYR A 1 127 ? -7.444 3.019 -9.271 1.00 92.38 127 TYR A CA 1
ATOM 1027 C C . TYR A 1 127 ? -6.219 3.744 -9.848 1.00 92.38 127 TYR A C 1
ATOM 1029 O O . TYR A 1 127 ? -5.636 4.577 -9.160 1.00 92.38 127 TYR A O 1
ATOM 1037 N N . MET A 1 128 ? -5.836 3.443 -11.092 1.00 94.31 128 MET A N 1
ATOM 1038 C CA . MET A 1 128 ? -4.755 4.158 -11.772 1.00 94.31 128 MET A CA 1
ATOM 1039 C C . MET A 1 128 ? -5.087 5.642 -11.956 1.00 94.31 128 MET A C 1
ATOM 1041 O O . MET A 1 128 ? -6.201 5.982 -12.354 1.00 94.31 128 MET A O 1
ATOM 1045 N N . TRP A 1 129 ? -4.119 6.518 -11.679 1.00 94.06 129 TRP A N 1
ATOM 1046 C CA . TRP A 1 129 ? -4.227 7.961 -11.916 1.00 94.06 129 TRP A CA 1
ATOM 1047 C C . TRP A 1 129 ? -2.861 8.648 -11.934 1.00 94.06 129 TRP A C 1
ATOM 1049 O O . TRP A 1 129 ? -1.880 8.096 -11.436 1.00 94.06 129 TRP A O 1
ATOM 1059 N N . SER A 1 130 ? -2.801 9.870 -12.470 1.00 93.94 130 SER A N 1
ATOM 1060 C CA . SER A 1 130 ? -1.600 10.718 -12.479 1.00 93.94 130 SER A CA 1
ATOM 1061 C C . SER A 1 130 ? -1.299 11.281 -11.081 1.00 93.94 130 SER A C 1
ATOM 1063 O O . SER A 1 130 ? -1.632 12.430 -10.755 1.00 93.94 130 SER A O 1
ATOM 1065 N N . LYS A 1 131 ? -0.699 10.434 -10.242 1.00 94.75 131 LYS A N 1
ATOM 1066 C CA . LYS A 1 131 ? -0.351 10.695 -8.845 1.00 94.75 131 LYS A CA 1
ATOM 1067 C C . LYS A 1 131 ? 0.834 11.644 -8.701 1.00 94.75 131 LYS A C 1
ATOM 1069 O O . LYS A 1 131 ? 0.762 12.579 -7.903 1.00 94.75 131 LYS A O 1
ATOM 1074 N N . MET A 1 132 ? 1.914 11.432 -9.449 1.00 95.06 132 MET A N 1
ATOM 1075 C CA . MET A 1 132 ? 3.070 12.332 -9.417 1.00 95.06 132 MET A CA 1
ATOM 1076 C C . MET A 1 132 ? 2.807 13.548 -10.307 1.00 95.06 132 MET A C 1
ATOM 1078 O O . MET A 1 132 ? 2.332 13.424 -11.437 1.00 95.06 132 MET A O 1
ATOM 1082 N N . LYS A 1 133 ? 3.080 14.742 -9.774 1.00 92.50 133 LYS A N 1
ATOM 1083 C CA . LYS A 1 133 ? 2.897 16.014 -10.481 1.00 92.50 133 LYS A CA 1
ATOM 1084 C C . LYS A 1 133 ? 4.225 16.461 -11.076 1.00 92.50 133 LYS A C 1
ATOM 1086 O O . LYS A 1 133 ? 5.048 17.049 -10.383 1.00 92.50 133 LYS A O 1
ATOM 1091 N N . VAL A 1 134 ? 4.395 16.163 -12.359 1.00 87.44 134 VAL A N 1
ATOM 1092 C CA . VAL A 1 134 ? 5.553 16.512 -13.188 1.00 87.44 134 VAL A CA 1
ATOM 1093 C C . VAL A 1 134 ? 5.073 16.830 -14.605 1.00 87.44 134 VAL A C 1
ATOM 1095 O O . VAL A 1 134 ? 4.023 16.350 -15.030 1.00 87.44 134 VAL A O 1
ATOM 1098 N N . ASN A 1 135 ? 5.834 17.646 -15.335 1.00 78.00 135 ASN A N 1
ATOM 1099 C CA . ASN A 1 135 ? 5.506 18.076 -16.701 1.00 78.00 135 ASN A CA 1
ATOM 1100 C C . ASN A 1 135 ? 6.072 17.149 -17.795 1.00 78.00 135 ASN A C 1
ATOM 1102 O O . ASN A 1 135 ? 6.028 17.490 -18.974 1.00 78.00 135 ASN A O 1
ATOM 1106 N N . VAL A 1 136 ? 6.619 15.994 -17.417 1.00 78.44 136 VAL A N 1
ATOM 1107 C CA . VAL A 1 136 ? 7.213 15.010 -18.327 1.00 78.44 136 VAL A CA 1
ATOM 1108 C C . VAL A 1 136 ? 6.335 13.768 -18.336 1.00 78.44 136 VAL A C 1
ATOM 1110 O O . VAL A 1 136 ? 6.002 13.229 -17.280 1.00 78.44 136 VAL A O 1
ATOM 1113 N N . PHE A 1 137 ? 5.959 13.309 -19.529 1.00 78.50 137 PHE A N 1
ATOM 1114 C CA . PHE A 1 137 ? 5.253 12.043 -19.671 1.00 78.50 137 PHE A CA 1
ATOM 1115 C C . PHE A 1 137 ? 6.221 10.886 -19.397 1.00 78.50 137 PHE A C 1
ATOM 1117 O O . PHE A 1 137 ? 7.226 10.724 -20.082 1.00 78.50 137 PHE A O 1
ATOM 1124 N N . SER A 1 138 ? 5.921 10.108 -18.363 1.00 85.62 138 SER A N 1
ATOM 1125 C CA . SER A 1 138 ? 6.667 8.927 -17.931 1.00 85.62 138 SER A CA 1
ATOM 1126 C C . SER A 1 138 ? 5.704 8.000 -17.198 1.00 85.62 138 SER A C 1
ATOM 1128 O O . SER A 1 138 ? 4.711 8.466 -16.638 1.00 85.62 138 SER A O 1
ATOM 1130 N N . MET A 1 139 ? 5.998 6.702 -17.125 1.00 88.69 139 MET A N 1
ATOM 1131 C CA . MET A 1 139 ? 5.221 5.792 -16.278 1.00 88.69 139 MET A CA 1
ATOM 1132 C C . MET A 1 139 ? 5.302 6.163 -14.787 1.00 88.69 139 MET A C 1
ATOM 1134 O O . MET A 1 139 ? 4.392 5.833 -14.025 1.00 88.69 139 MET A O 1
ATOM 1138 N N . ALA A 1 140 ? 6.320 6.935 -14.385 1.00 91.19 140 ALA A N 1
ATOM 1139 C CA . ALA A 1 140 ? 6.493 7.432 -13.022 1.00 91.19 140 ALA A CA 1
ATOM 1140 C C . ALA A 1 140 ? 5.320 8.302 -12.546 1.00 91.19 140 ALA A C 1
ATOM 1142 O O . ALA A 1 140 ? 5.086 8.407 -11.337 1.00 91.19 140 ALA A O 1
ATOM 1143 N N . ILE A 1 141 ? 4.561 8.895 -13.482 1.00 93.88 141 ILE A N 1
ATOM 1144 C CA . ILE A 1 141 ? 3.411 9.742 -13.153 1.00 93.88 141 ILE A CA 1
ATOM 1145 C C . ILE A 1 141 ? 2.264 8.952 -12.529 1.00 93.88 141 ILE A C 1
ATOM 1147 O O . ILE A 1 141 ? 1.463 9.526 -11.787 1.00 93.88 141 ILE A O 1
ATOM 1151 N N . PHE A 1 142 ? 2.162 7.655 -12.824 1.00 94.94 142 PHE A N 1
ATOM 1152 C CA . PHE A 1 142 ? 1.023 6.846 -12.423 1.00 94.94 142 PHE A CA 1
ATOM 1153 C C . PHE A 1 142 ? 1.192 6.257 -11.022 1.00 94.94 142 PHE A C 1
ATOM 1155 O O . PHE A 1 142 ? 2.257 5.780 -10.632 1.00 94.94 142 PHE A O 1
ATOM 1162 N N . GLY A 1 143 ? 0.098 6.284 -10.264 1.00 96.19 143 GLY A N 1
ATOM 1163 C CA . GLY A 1 143 ? -0.062 5.532 -9.027 1.00 96.19 143 GLY A CA 1
ATOM 1164 C C . GLY A 1 143 ? -1.205 4.538 -9.162 1.00 96.19 143 GLY A C 1
ATOM 1165 O O . GLY A 1 143 ? -2.278 4.895 -9.653 1.00 96.19 143 GLY A O 1
ATOM 1166 N N . VAL A 1 144 ? -0.994 3.304 -8.714 1.00 96.56 144 VAL A N 1
ATOM 1167 C CA . VAL A 1 144 ? -2.002 2.233 -8.732 1.00 96.56 144 VAL A CA 1
ATOM 1168 C C . VAL A 1 144 ? -2.083 1.550 -7.370 1.00 96.56 144 VAL A C 1
ATOM 1170 O O . VAL A 1 144 ? -1.190 1.698 -6.533 1.00 96.56 144 VAL A O 1
ATOM 1173 N N . ALA A 1 145 ? -3.154 0.794 -7.138 1.00 97.25 145 ALA A N 1
ATOM 1174 C CA . ALA A 1 145 ? -3.318 -0.018 -5.940 1.00 97.25 145 ALA A CA 1
ATOM 1175 C C . ALA A 1 145 ? -3.654 -1.469 -6.288 1.00 97.25 145 ALA A C 1
ATOM 1177 O O . ALA A 1 145 ? -4.510 -1.732 -7.127 1.00 97.25 145 ALA A O 1
ATOM 1178 N N . TYR A 1 146 ? -3.036 -2.403 -5.577 1.00 97.62 146 TYR A N 1
ATOM 1179 C CA . TYR A 1 146 ? -3.406 -3.811 -5.561 1.00 97.62 146 TYR A CA 1
ATOM 1180 C C . TYR A 1 146 ? -4.108 -4.117 -4.246 1.00 97.62 146 TYR A C 1
ATOM 1182 O O . TYR A 1 146 ? -3.629 -3.729 -3.180 1.00 97.62 146 TYR A O 1
ATOM 1190 N N . GLN A 1 147 ? -5.223 -4.837 -4.307 1.00 97.50 147 GLN A N 1
ATOM 1191 C CA . GLN A 1 147 ? -5.932 -5.314 -3.127 1.00 97.50 147 GLN A CA 1
ATOM 1192 C C . GLN A 1 147 ? -6.329 -6.771 -3.314 1.00 97.50 147 GLN A C 1
ATOM 1194 O O . GLN A 1 147 ? -7.010 -7.109 -4.278 1.00 97.50 147 GLN A O 1
ATOM 1199 N N . SER A 1 148 ? -5.902 -7.619 -2.387 1.00 97.50 148 SER A N 1
ATOM 1200 C CA . SER A 1 148 ? -6.138 -9.055 -2.445 1.00 97.50 148 SER A CA 1
ATOM 1201 C C . SER A 1 148 ? -6.041 -9.686 -1.053 1.00 97.50 148 SER A C 1
ATOM 1203 O O . SER A 1 148 ? -6.161 -9.013 -0.022 1.00 97.50 148 SER A O 1
ATOM 1205 N N . VAL A 1 149 ? -5.802 -10.992 -1.023 1.00 97.94 149 VAL A N 1
ATOM 1206 C CA . VAL A 1 149 ? -5.528 -11.781 0.172 1.00 97.94 149 VAL A CA 1
ATOM 1207 C C . VAL A 1 149 ? -4.201 -12.532 0.057 1.00 97.94 149 VAL A C 1
ATOM 1209 O O . VAL A 1 149 ? -3.707 -12.810 -1.038 1.00 97.94 149 VAL A O 1
ATOM 1212 N N . LEU A 1 150 ? -3.629 -12.852 1.215 1.00 97.81 150 LEU A N 1
ATOM 1213 C CA . LEU A 1 150 ? -2.565 -13.831 1.379 1.00 97.81 150 LEU A CA 1
ATOM 1214 C C . LEU A 1 150 ? -3.195 -15.162 1.781 1.00 97.81 150 LEU A C 1
ATOM 1216 O O . LEU A 1 150 ? -3.890 -15.247 2.796 1.00 97.81 150 LEU A O 1
ATOM 1220 N N . THR A 1 151 ? -2.921 -16.184 0.984 1.00 96.44 151 THR A N 1
ATOM 1221 C CA . THR A 1 151 ? -3.328 -17.578 1.192 1.00 96.44 151 THR A CA 1
ATOM 1222 C C . THR A 1 151 ? -2.125 -18.407 1.649 1.00 96.44 151 THR A C 1
ATOM 1224 O O . THR A 1 151 ? -1.003 -17.898 1.712 1.00 96.44 151 THR A O 1
ATOM 1227 N N . ASN A 1 152 ? -2.344 -19.676 2.013 1.00 95.88 152 ASN A N 1
ATOM 1228 C CA . ASN A 1 152 ? -1.283 -20.604 2.436 1.00 95.88 152 ASN A CA 1
ATOM 1229 C C . ASN A 1 152 ? -0.372 -20.039 3.541 1.00 95.88 152 ASN A C 1
ATOM 1231 O O . ASN A 1 152 ? 0.833 -20.315 3.580 1.00 95.88 152 ASN A O 1
ATOM 1235 N N . VAL A 1 153 ? -0.957 -19.239 4.441 1.00 96.81 153 VAL A N 1
ATOM 1236 C CA . VAL A 1 153 ? -0.210 -18.516 5.468 1.00 96.81 153 VAL A CA 1
ATOM 1237 C C . VAL A 1 153 ? 0.419 -19.505 6.443 1.00 96.81 153 VAL A C 1
ATOM 1239 O O . VAL A 1 153 ? -0.260 -20.328 7.058 1.00 96.81 153 VAL A O 1
ATOM 1242 N N . GLN A 1 154 ? 1.733 -19.410 6.600 1.00 95.56 154 GLN A N 1
ATOM 1243 C CA . GLN A 1 154 ? 2.518 -20.253 7.495 1.00 95.56 154 GLN A CA 1
ATOM 1244 C C . GLN A 1 154 ? 3.306 -19.371 8.451 1.00 95.56 154 GLN A C 1
ATOM 1246 O O . GLN A 1 154 ? 3.919 -18.391 8.035 1.00 95.56 154 GLN A O 1
ATOM 1251 N N . PHE A 1 155 ? 3.318 -19.743 9.728 1.00 96.62 155 PHE A N 1
ATOM 1252 C CA . PHE A 1 155 ? 4.043 -19.017 10.767 1.00 96.62 155 PHE A CA 1
ATOM 1253 C C . PHE A 1 155 ? 5.371 -19.697 11.089 1.00 96.62 155 PHE A C 1
ATOM 1255 O O . PHE A 1 155 ? 5.451 -20.925 11.141 1.00 96.62 155 PHE A O 1
ATOM 1262 N N . GLY A 1 156 ? 6.403 -18.889 11.316 1.00 95.44 156 GLY A N 1
ATOM 1263 C CA . GLY A 1 156 ? 7.753 -19.342 11.633 1.00 95.44 156 GLY A CA 1
ATOM 1264 C C . GLY A 1 156 ? 8.026 -19.482 13.134 1.00 95.44 156 GLY A C 1
ATOM 1265 O O . GLY A 1 156 ? 7.147 -19.330 13.986 1.00 95.44 156 GLY A O 1
ATOM 1266 N N . SER A 1 157 ? 9.284 -19.777 13.460 1.00 96.31 157 SER A N 1
ATOM 1267 C CA . SER A 1 157 ? 9.755 -20.056 14.822 1.00 96.31 157 SER A CA 1
ATOM 1268 C C . SER A 1 157 ? 9.738 -18.838 15.752 1.00 96.31 157 SER A C 1
ATOM 1270 O O . SER A 1 157 ? 9.631 -18.998 16.967 1.00 96.31 157 SER A O 1
ATOM 1272 N N . ARG A 1 158 ? 9.806 -17.616 15.211 1.00 96.19 158 ARG A N 1
ATOM 1273 C CA . ARG A 1 158 ? 9.838 -16.362 15.982 1.00 96.19 158 ARG A CA 1
ATOM 1274 C C . ARG A 1 158 ? 8.470 -15.730 16.204 1.00 96.19 158 ARG A C 1
ATOM 1276 O O . ARG A 1 158 ? 8.402 -14.620 16.724 1.00 96.19 158 ARG A O 1
ATOM 1283 N N . ILE A 1 159 ? 7.382 -16.436 15.903 1.00 94.81 159 ILE A N 1
ATOM 1284 C CA . ILE A 1 159 ? 6.019 -15.935 16.125 1.00 94.81 159 ILE A CA 1
ATOM 1285 C C . ILE A 1 159 ? 5.789 -15.428 17.563 1.00 94.81 159 ILE A C 1
ATOM 1287 O O . ILE A 1 159 ? 5.130 -14.414 17.766 1.00 94.81 159 ILE A O 1
ATOM 1291 N N . GLY A 1 160 ? 6.400 -16.079 18.562 1.00 95.75 160 GLY A N 1
ATOM 1292 C CA . GLY A 1 160 ? 6.299 -15.693 19.972 1.00 95.75 160 GLY A CA 1
ATOM 1293 C C . GLY A 1 160 ? 6.890 -14.315 20.300 1.00 95.75 160 GLY A C 1
ATOM 1294 O O . GLY A 1 160 ? 6.531 -13.727 21.313 1.00 95.75 160 GLY A O 1
ATOM 1295 N N . ALA A 1 161 ? 7.756 -13.772 19.440 1.00 96.56 161 ALA A N 1
ATOM 1296 C CA . ALA A 1 161 ? 8.410 -12.480 19.646 1.00 96.56 161 ALA A CA 1
ATOM 1297 C C . ALA A 1 161 ? 7.567 -11.274 19.188 1.00 96.56 161 ALA A C 1
ATOM 1299 O O . ALA A 1 161 ? 7.992 -10.138 19.378 1.00 96.56 161 ALA A O 1
ATOM 1300 N N . SER A 1 162 ? 6.406 -11.506 18.566 1.00 97.56 162 SER A N 1
ATOM 1301 C CA . SER A 1 162 ? 5.525 -10.454 18.053 1.00 97.56 162 SER A CA 1
ATOM 1302 C C . SER A 1 162 ? 4.072 -10.733 18.461 1.00 97.56 162 SER A C 1
ATOM 1304 O O . SER A 1 162 ? 3.471 -11.696 17.969 1.00 97.56 162 SER A O 1
ATOM 1306 N N . PRO A 1 163 ? 3.472 -9.922 19.355 1.00 96.94 163 PRO A N 1
ATOM 1307 C CA . PRO A 1 163 ? 2.087 -10.111 19.785 1.00 96.94 163 PRO A CA 1
ATOM 1308 C C . PRO A 1 163 ? 1.083 -10.094 18.629 1.00 96.94 163 PRO A C 1
ATOM 1310 O O . PRO A 1 163 ? 0.130 -10.875 18.630 1.00 96.94 163 PRO A O 1
ATOM 1313 N N . ILE A 1 164 ? 1.305 -9.256 17.606 1.00 97.31 164 ILE A N 1
ATOM 1314 C CA . ILE A 1 164 ? 0.425 -9.242 16.431 1.00 97.31 164 ILE A CA 1
ATOM 1315 C C . ILE A 1 164 ? 0.488 -10.567 15.665 1.00 97.31 164 ILE A C 1
ATOM 1317 O O . ILE A 1 164 ? -0.543 -11.051 15.210 1.00 97.31 164 ILE A O 1
ATOM 1321 N N . MET A 1 165 ? 1.661 -11.195 15.560 1.00 97.44 165 MET A N 1
ATOM 1322 C CA . MET A 1 165 ? 1.809 -12.477 14.869 1.00 97.44 165 MET A CA 1
ATOM 1323 C C . MET A 1 165 ? 1.068 -13.603 15.587 1.00 97.44 165 MET A C 1
ATOM 1325 O O . MET A 1 165 ? 0.396 -14.400 14.933 1.00 97.44 165 MET A O 1
ATOM 1329 N N . GLN A 1 166 ? 1.134 -13.640 16.921 1.00 96.94 166 GLN A N 1
ATOM 1330 C CA . GLN A 1 166 ? 0.352 -14.587 17.724 1.00 96.94 166 GLN A CA 1
ATOM 1331 C C . GLN A 1 166 ? -1.148 -14.390 17.488 1.00 96.94 166 GLN A C 1
ATOM 1333 O O . GLN A 1 166 ? -1.847 -15.348 17.164 1.00 96.94 166 GLN A O 1
ATOM 1338 N N . HIS A 1 167 ? -1.614 -13.139 17.532 1.00 96.62 167 HIS A N 1
ATOM 1339 C CA . HIS A 1 167 ? -3.017 -12.812 17.299 1.00 96.62 167 HIS A CA 1
ATOM 1340 C C . HIS A 1 167 ? -3.489 -13.192 15.887 1.00 96.62 167 HIS A C 1
ATOM 1342 O O . HIS A 1 167 ? -4.571 -13.754 15.727 1.00 96.62 167 HIS A O 1
ATOM 1348 N N . LEU A 1 168 ? -2.689 -12.928 14.848 1.00 96.56 168 LEU A N 1
ATOM 1349 C CA . LEU A 1 168 ? -3.034 -13.333 13.482 1.00 96.56 168 LEU A CA 1
ATOM 1350 C C . LEU A 1 168 ? -3.095 -14.859 13.346 1.00 96.56 168 LEU A C 1
ATOM 1352 O O . LEU A 1 168 ? -3.998 -15.365 12.685 1.00 96.56 168 LEU A O 1
ATOM 1356 N N . LYS A 1 169 ? -2.195 -15.609 13.994 1.00 96.69 169 LYS A N 1
ATOM 1357 C CA . LYS A 1 169 ? -2.263 -17.079 14.007 1.00 96.69 169 LYS A CA 1
ATOM 1358 C C . LYS A 1 169 ? -3.512 -17.589 14.706 1.00 96.69 169 LYS A C 1
ATOM 1360 O O . LYS A 1 169 ? -4.175 -18.476 14.176 1.00 96.69 169 LYS A O 1
ATOM 1365 N N . GLU A 1 170 ? -3.841 -17.040 15.869 1.00 95.88 170 GLU A N 1
ATOM 1366 C CA . GLU A 1 170 ? -5.076 -17.373 16.580 1.00 95.88 170 GLU A CA 1
ATOM 1367 C C . GLU A 1 170 ? -6.296 -17.094 15.703 1.00 95.88 170 GLU A C 1
ATOM 1369 O O . GLU A 1 170 ? -7.124 -17.983 15.514 1.00 95.88 170 GLU A O 1
ATOM 1374 N N . HIS A 1 171 ? -6.364 -15.916 15.078 1.00 94.50 171 HIS A N 1
ATOM 1375 C CA . HIS A 1 171 ? -7.439 -15.579 14.152 1.00 94.50 171 HIS A CA 1
ATOM 1376 C C . HIS A 1 171 ? -7.550 -16.594 13.005 1.00 94.50 171 HIS A C 1
ATOM 1378 O O . HIS A 1 171 ? -8.637 -17.106 12.734 1.00 94.50 171 HIS A O 1
ATOM 1384 N N . LEU A 1 172 ? -6.435 -16.933 12.350 1.00 95.44 172 LEU A N 1
ATOM 1385 C CA . LEU A 1 172 ? -6.436 -17.910 11.263 1.00 95.44 172 LEU A CA 1
ATOM 1386 C C . LEU A 1 172 ? -6.810 -19.318 11.735 1.00 95.44 172 LEU A C 1
ATOM 1388 O O . LEU A 1 172 ? -7.419 -20.057 10.968 1.00 95.44 172 LEU A O 1
ATOM 1392 N N . ASN A 1 173 ? -6.528 -19.708 12.979 1.00 94.81 173 ASN A N 1
ATOM 1393 C CA . ASN A 1 173 ? -6.969 -21.002 13.507 1.00 94.81 173 ASN A CA 1
ATOM 1394 C C . ASN A 1 173 ? -8.501 -21.108 13.572 1.00 94.81 173 ASN A C 1
ATOM 1396 O O . ASN A 1 173 ? -9.033 -22.171 13.254 1.00 94.81 173 ASN A O 1
ATOM 1400 N N . PHE A 1 174 ? -9.202 -20.016 13.893 1.00 92.31 174 PHE A N 1
ATOM 1401 C CA . PHE A 1 174 ? -10.668 -19.988 13.997 1.00 92.31 174 PHE A CA 1
ATOM 1402 C C . PHE A 1 174 ? -11.392 -19.539 12.720 1.00 92.31 174 PHE A C 1
ATOM 1404 O O . PHE A 1 174 ? -12.576 -19.811 12.573 1.00 92.31 174 PHE A O 1
ATOM 1411 N N . SER A 1 175 ? -10.712 -18.856 11.798 1.00 91.94 175 SER A N 1
ATOM 1412 C CA . SER A 1 175 ? -11.299 -18.399 10.532 1.00 91.94 175 SER A CA 1
ATOM 1413 C C . SER A 1 175 ? -11.451 -19.548 9.535 1.00 91.94 175 SER A C 1
ATOM 1415 O O . SER A 1 175 ? -10.496 -20.290 9.313 1.00 91.94 175 SER A O 1
ATOM 1417 N N . ASP A 1 176 ? -12.602 -19.670 8.875 1.00 89.81 176 ASP A N 1
ATOM 1418 C CA . ASP A 1 176 ? -12.812 -20.675 7.820 1.00 89.81 176 ASP A CA 1
ATOM 1419 C C . ASP A 1 176 ? -12.030 -20.360 6.535 1.00 89.81 176 ASP A C 1
ATOM 1421 O O . ASP A 1 176 ? -11.638 -21.270 5.809 1.00 89.81 176 ASP A O 1
ATOM 1425 N N . LYS A 1 177 ? -11.735 -19.078 6.274 1.00 91.00 177 LYS A N 1
ATOM 1426 C CA . LYS A 1 177 ? -11.015 -18.649 5.062 1.00 91.00 177 LYS A CA 1
ATOM 1427 C C . LYS A 1 177 ? -9.527 -18.974 5.078 1.00 91.00 177 LYS A C 1
ATOM 1429 O O . LYS A 1 177 ? -8.938 -19.144 4.022 1.00 91.00 177 LYS A O 1
ATOM 1434 N N . LYS A 1 178 ? -8.906 -19.021 6.262 1.00 93.56 178 LYS A N 1
ATOM 1435 C CA . LYS A 1 178 ? -7.444 -19.181 6.418 1.00 93.56 178 LYS A CA 1
ATOM 1436 C C . LYS A 1 178 ? -6.618 -18.154 5.610 1.00 93.56 178 LYS A C 1
ATOM 1438 O O . LYS A 1 178 ? -5.513 -18.450 5.163 1.00 93.56 178 LYS A O 1
ATOM 1443 N N . GLU A 1 179 ? -7.135 -16.931 5.478 1.00 96.06 179 GLU A N 1
ATOM 1444 C CA . GLU A 1 179 ? -6.560 -15.852 4.665 1.00 96.06 179 GLU A CA 1
ATOM 1445 C C . GLU A 1 179 ? -6.291 -14.576 5.476 1.00 96.06 179 GLU A C 1
ATOM 1447 O O . GLU A 1 179 ? -7.033 -14.238 6.402 1.00 96.06 179 GLU A O 1
ATOM 1452 N N . LEU A 1 180 ? -5.278 -13.809 5.071 1.00 97.62 180 LEU A N 1
ATOM 1453 C CA . LEU A 1 180 ? -5.058 -12.428 5.525 1.00 97.62 180 LEU A CA 1
ATOM 1454 C C . LEU A 1 180 ? -5.389 -11.451 4.397 1.00 97.62 180 LEU A C 1
ATOM 1456 O O . LEU A 1 180 ? -5.134 -11.742 3.239 1.00 97.62 180 LEU A O 1
ATOM 1460 N N . SER A 1 181 ? -5.935 -10.280 4.709 1.00 98.06 181 SER A N 1
ATOM 1461 C CA . SER A 1 181 ? -6.201 -9.235 3.714 1.00 98.06 181 SER A CA 1
ATOM 1462 C C . SER A 1 181 ? -4.950 -8.392 3.488 1.00 98.06 181 SER A C 1
ATOM 1464 O O . SER A 1 181 ? -4.255 -8.056 4.444 1.00 98.06 181 SER A O 1
ATOM 1466 N N . ILE A 1 182 ? -4.678 -8.007 2.244 1.00 98.56 182 ILE A N 1
ATOM 1467 C CA . ILE A 1 182 ? -3.546 -7.155 1.880 1.00 98.56 182 ILE A CA 1
ATOM 1468 C C . ILE A 1 182 ? -3.980 -6.082 0.880 1.00 98.56 182 ILE A C 1
ATOM 1470 O O . ILE A 1 182 ? -4.711 -6.352 -0.073 1.00 98.56 182 ILE A O 1
ATOM 1474 N N . ARG A 1 183 ? -3.493 -4.856 1.072 1.00 98.50 183 ARG A N 1
ATOM 1475 C CA . ARG A 1 183 ? -3.521 -3.807 0.047 1.00 98.50 183 ARG A CA 1
ATOM 1476 C C . ARG A 1 183 ? -2.190 -3.083 0.012 1.00 98.50 183 ARG A C 1
ATOM 1478 O O . ARG A 1 183 ? -1.638 -2.764 1.061 1.00 98.50 183 ARG A O 1
ATOM 1485 N N . PHE A 1 184 ? -1.703 -2.777 -1.178 1.00 98.44 184 PHE A N 1
ATOM 1486 C CA . PHE A 1 184 ? -0.530 -1.934 -1.360 1.00 98.44 184 PHE A CA 1
ATOM 1487 C C . PHE A 1 184 ? -0.680 -1.042 -2.578 1.00 98.44 184 PHE A C 1
ATOM 1489 O O . PHE A 1 184 ? -1.394 -1.358 -3.527 1.00 98.44 184 PHE A O 1
ATOM 1496 N N . ASN A 1 185 ? 0.007 0.086 -2.525 1.00 98.12 185 ASN A N 1
ATOM 1497 C CA . ASN A 1 185 ? 0.041 1.082 -3.573 1.00 98.12 185 ASN A CA 1
ATOM 1498 C C . ASN A 1 185 ? 1.441 1.100 -4.175 1.00 98.12 185 ASN A C 1
ATOM 1500 O O . ASN A 1 185 ? 2.432 0.986 -3.444 1.00 98.12 185 ASN A O 1
ATOM 1504 N N . THR A 1 186 ? 1.510 1.280 -5.486 1.00 97.62 186 THR A N 1
ATOM 1505 C CA . THR A 1 186 ? 2.766 1.443 -6.214 1.00 97.62 186 THR A CA 1
ATOM 1506 C C . THR A 1 186 ? 2.753 2.740 -6.994 1.00 97.62 186 THR A C 1
ATOM 1508 O O . THR A 1 186 ? 1.740 3.091 -7.600 1.00 97.62 186 THR A O 1
ATOM 1511 N N . ASP A 1 187 ? 3.870 3.452 -6.969 1.00 97.25 187 ASP A N 1
ATOM 1512 C CA . ASP A 1 187 ? 4.080 4.697 -7.703 1.00 97.25 187 ASP A CA 1
ATOM 1513 C C . ASP A 1 187 ? 5.577 4.895 -7.992 1.00 97.25 187 ASP A C 1
ATOM 1515 O O . ASP A 1 187 ? 6.413 4.098 -7.557 1.00 97.25 187 ASP A O 1
ATOM 1519 N N . MET A 1 188 ? 5.915 5.947 -8.745 1.00 96.06 188 MET A N 1
ATOM 1520 C CA . MET A 1 188 ? 7.302 6.305 -9.073 1.00 96.06 188 MET A CA 1
ATOM 1521 C C . MET A 1 188 ? 8.047 5.227 -9.880 1.00 96.06 188 MET A C 1
ATOM 1523 O O . MET A 1 188 ? 9.237 5.012 -9.661 1.00 96.06 188 MET A O 1
ATOM 1527 N N . TYR A 1 189 ? 7.352 4.529 -10.783 1.00 96.00 189 TYR A N 1
ATOM 1528 C CA . TYR A 1 189 ? 7.983 3.550 -11.666 1.00 96.00 189 TYR A CA 1
ATOM 1529 C C . TYR A 1 189 ? 8.836 4.221 -12.739 1.00 96.00 189 TYR A C 1
ATOM 1531 O O . TYR A 1 189 ? 8.322 4.958 -13.578 1.00 96.00 189 TYR A O 1
ATOM 1539 N N . ASP A 1 190 ? 10.136 3.954 -12.715 1.00 94.81 190 ASP A N 1
ATOM 1540 C CA . ASP A 1 190 ? 11.084 4.528 -13.659 1.00 94.81 190 ASP A CA 1
ATOM 1541 C C . ASP A 1 190 ? 11.198 3.666 -14.923 1.00 94.81 190 ASP A C 1
ATOM 1543 O O . ASP A 1 190 ? 11.747 2.560 -14.913 1.00 94.81 190 ASP A O 1
ATOM 1547 N N . SER A 1 191 ? 10.657 4.192 -16.021 1.00 92.62 191 SER A N 1
ATOM 1548 C CA . SER A 1 191 ? 10.658 3.561 -17.341 1.00 92.62 191 SER A CA 1
ATOM 1549 C C . SER A 1 191 ? 11.765 4.079 -18.267 1.00 92.62 191 SER A C 1
ATOM 1551 O O . SER A 1 191 ? 11.710 3.809 -19.463 1.00 92.62 191 SER A O 1
ATOM 1553 N N . PHE A 1 192 ? 12.736 4.851 -17.767 1.00 92.00 192 PHE A N 1
ATOM 1554 C CA . PHE A 1 192 ? 13.855 5.339 -18.576 1.00 92.00 192 PHE A CA 1
ATOM 1555 C C . PHE A 1 192 ? 15.030 4.360 -18.505 1.00 92.00 192 PHE A C 1
ATOM 1557 O O . PHE A 1 192 ? 15.676 4.241 -17.469 1.00 92.00 192 PHE A O 1
ATOM 1564 N N . ASP A 1 193 ? 15.334 3.687 -19.614 1.00 90.50 193 ASP A N 1
ATOM 1565 C CA . ASP A 1 193 ? 16.414 2.691 -19.751 1.00 90.50 193 ASP A CA 1
ATOM 1566 C C . ASP A 1 193 ? 17.824 3.229 -19.434 1.00 90.50 193 ASP A C 1
ATOM 1568 O O . ASP A 1 193 ? 18.720 2.487 -19.035 1.00 90.50 193 ASP A O 1
ATOM 1572 N N . THR A 1 194 ? 18.012 4.541 -19.555 1.00 92.38 194 THR A N 1
ATOM 1573 C CA . THR A 1 194 ? 19.239 5.259 -19.182 1.00 92.38 194 THR A CA 1
ATOM 1574 C C . THR A 1 194 ? 19.359 5.547 -17.681 1.00 92.38 194 THR A C 1
ATOM 1576 O O . THR A 1 194 ? 20.424 5.968 -17.221 1.00 92.38 194 THR A O 1
ATOM 1579 N N . SER A 1 195 ? 18.297 5.342 -16.899 1.00 93.62 195 SER A N 1
ATOM 1580 C CA . SER A 1 195 ? 18.279 5.622 -15.464 1.00 93.62 195 SER A CA 1
ATOM 1581 C C . SER A 1 195 ? 18.905 4.494 -14.647 1.00 93.62 195 SER A C 1
ATOM 1583 O O . SER A 1 195 ? 18.629 3.314 -14.847 1.00 93.62 195 SER A O 1
ATOM 1585 N N . ALA A 1 196 ? 19.662 4.851 -13.605 1.00 93.88 196 ALA A N 1
ATOM 1586 C CA . ALA A 1 196 ? 20.125 3.886 -12.602 1.00 93.88 196 ALA A CA 1
ATOM 1587 C C . ALA A 1 196 ? 18.968 3.243 -11.807 1.00 93.88 196 ALA A C 1
ATOM 1589 O O . ALA A 1 196 ? 19.157 2.214 -11.158 1.00 93.88 196 ALA A O 1
ATOM 1590 N N . ASN A 1 197 ? 17.781 3.854 -11.842 1.00 94.25 197 ASN A N 1
ATOM 1591 C CA . ASN A 1 197 ? 16.564 3.339 -11.226 1.00 94.25 197 ASN A CA 1
ATOM 1592 C C . ASN A 1 197 ? 15.627 2.664 -12.229 1.00 94.25 197 ASN A C 1
ATOM 1594 O O . ASN A 1 197 ? 14.529 2.292 -11.822 1.00 94.25 197 ASN A O 1
ATOM 1598 N N . PHE A 1 198 ? 16.046 2.468 -13.484 1.00 95.69 198 PHE A N 1
ATOM 1599 C CA . PHE A 1 198 ? 15.255 1.778 -14.497 1.00 95.69 198 PHE A CA 1
ATOM 1600 C C . PHE A 1 198 ? 14.639 0.495 -13.938 1.00 95.69 198 PHE A C 1
ATOM 1602 O O . PHE A 1 198 ? 15.352 -0.292 -13.312 1.00 95.69 198 PHE A O 1
ATOM 1609 N N . THR A 1 199 ? 13.337 0.283 -14.152 1.00 96.31 199 THR A N 1
ATOM 1610 C CA . THR A 1 199 ? 12.514 -0.841 -13.650 1.00 96.31 199 THR A CA 1
ATOM 1611 C C . THR A 1 199 ? 12.203 -0.839 -12.151 1.00 96.31 199 THR A C 1
ATOM 1613 O O . THR A 1 199 ? 11.519 -1.741 -11.667 1.00 96.31 199 THR A O 1
ATOM 1616 N N . TYR A 1 200 ? 12.652 0.156 -11.384 1.00 97.38 200 TYR A N 1
ATOM 1617 C CA . TYR A 1 200 ? 12.320 0.270 -9.964 1.00 97.38 200 TYR A CA 1
ATOM 1618 C C . TYR A 1 200 ? 11.176 1.245 -9.713 1.00 97.38 200 TYR A C 1
ATOM 1620 O O . TYR A 1 200 ? 10.973 2.219 -10.431 1.00 97.38 200 TYR A O 1
ATOM 1628 N N . ALA A 1 201 ? 10.473 1.002 -8.614 1.00 97.12 201 ALA A N 1
ATOM 1629 C CA . ALA A 1 201 ? 9.371 1.820 -8.134 1.00 97.12 201 ALA A CA 1
ATOM 1630 C C . ALA A 1 201 ? 9.275 1.766 -6.607 1.00 97.12 201 ALA A C 1
ATOM 1632 O O . ALA A 1 201 ? 9.975 0.992 -5.942 1.00 97.12 201 ALA A O 1
ATOM 1633 N N . ARG A 1 202 ? 8.384 2.580 -6.041 1.00 98.00 202 ARG A N 1
ATOM 1634 C CA . ARG A 1 202 ? 8.052 2.573 -4.616 1.00 98.00 202 ARG A CA 1
ATOM 1635 C C . ARG A 1 202 ? 6.813 1.723 -4.352 1.00 98.00 202 ARG A C 1
ATOM 1637 O O . ARG A 1 202 ? 5.845 1.773 -5.105 1.00 98.00 202 ARG A O 1
ATOM 1644 N N . MET A 1 203 ? 6.823 0.999 -3.235 1.00 98.19 203 MET A N 1
ATOM 1645 C CA . MET A 1 203 ? 5.685 0.246 -2.710 1.00 98.19 203 MET A CA 1
ATOM 1646 C C . MET A 1 203 ? 5.398 0.646 -1.266 1.00 98.19 203 MET A C 1
ATOM 1648 O O . MET A 1 203 ? 6.315 0.749 -0.451 1.00 98.19 203 MET A O 1
ATOM 1652 N N . VAL A 1 204 ? 4.119 0.825 -0.934 1.00 98.75 204 VAL A N 1
ATOM 1653 C CA . VAL A 1 204 ? 3.658 1.046 0.443 1.00 98.75 204 VAL A CA 1
ATOM 1654 C C . VAL A 1 204 ? 2.326 0.337 0.653 1.00 98.75 204 VAL A C 1
ATOM 1656 O O . VAL A 1 204 ? 1.412 0.505 -0.154 1.00 98.75 204 VAL A O 1
ATOM 1659 N N . GLY A 1 205 ? 2.176 -0.434 1.727 1.00 98.50 205 GLY A N 1
ATOM 1660 C CA . GLY A 1 205 ? 0.965 -1.220 1.938 1.00 98.50 205 GLY A CA 1
ATOM 1661 C C . GLY A 1 205 ? 0.701 -1.653 3.368 1.00 98.50 205 GLY A C 1
ATOM 1662 O O . GLY A 1 205 ? 1.410 -1.293 4.311 1.00 98.50 205 GLY A O 1
ATOM 1663 N N . SER A 1 206 ? -0.376 -2.417 3.524 1.00 98.75 206 SER A N 1
ATOM 1664 C CA . SER A 1 206 ? -0.801 -2.977 4.795 1.00 98.75 206 SER A CA 1
ATOM 1665 C C . SER A 1 206 ? -1.383 -4.381 4.651 1.00 98.75 206 SER A C 1
ATOM 1667 O O . SER A 1 206 ? -2.061 -4.689 3.669 1.00 98.75 206 SER A O 1
ATOM 1669 N N . ILE A 1 207 ? -1.121 -5.216 5.655 1.00 98.69 207 ILE A N 1
ATOM 1670 C CA . ILE A 1 207 ? -1.686 -6.554 5.841 1.00 98.69 207 ILE A CA 1
ATOM 1671 C C . ILE A 1 207 ? -2.559 -6.520 7.095 1.00 98.69 207 ILE A C 1
ATOM 1673 O O . ILE A 1 207 ? -2.131 -6.005 8.125 1.00 98.69 207 ILE A O 1
ATOM 1677 N N . GLY A 1 208 ? -3.753 -7.093 7.037 1.00 97.12 208 GLY A N 1
ATOM 1678 C CA . GLY A 1 208 ? -4.665 -7.207 8.172 1.00 97.12 208 GLY A CA 1
ATOM 1679 C C . GLY A 1 208 ? -5.511 -8.472 8.096 1.00 97.12 208 GLY A C 1
ATOM 1680 O O . GLY A 1 208 ? -5.268 -9.369 7.289 1.00 97.12 208 GLY A O 1
ATOM 1681 N N . ILE A 1 209 ? -6.528 -8.550 8.943 1.00 95.56 209 ILE A N 1
ATOM 1682 C CA . ILE A 1 209 ? -7.439 -9.696 8.979 1.00 95.56 209 ILE A CA 1
ATOM 1683 C C . ILE A 1 209 ? -8.343 -9.727 7.736 1.00 95.56 209 ILE A C 1
ATOM 1685 O O . ILE A 1 209 ? -8.872 -8.694 7.326 1.00 95.56 209 ILE A O 1
ATOM 1689 N N . SER A 1 210 ? -8.563 -10.919 7.167 1.00 94.69 210 SER A N 1
ATOM 1690 C CA . SER A 1 210 ? -9.643 -11.168 6.203 1.00 94.69 210 SER A CA 1
ATOM 1691 C C . SER A 1 210 ? -10.886 -11.671 6.941 1.00 94.69 210 SER A C 1
ATOM 1693 O O . SER A 1 210 ? -10.929 -12.799 7.428 1.00 94.69 210 SER A O 1
ATOM 1695 N N . GLY A 1 211 ? -11.907 -10.820 7.061 1.00 90.25 211 GLY A N 1
ATOM 1696 C CA . GLY A 1 211 ? -13.164 -11.192 7.716 1.00 90.25 211 GLY A CA 1
ATOM 1697 C C . GLY A 1 211 ? -13.964 -12.246 6.936 1.00 90.25 211 GLY A C 1
ATOM 1698 O O . GLY A 1 211 ? -13.885 -12.320 5.705 1.00 90.25 211 GLY A O 1
ATOM 1699 N N . HIS A 1 212 ? -14.800 -13.012 7.648 1.00 87.06 212 HIS A N 1
ATOM 1700 C CA . HIS A 1 212 ? -15.636 -14.080 7.074 1.00 87.06 212 HIS A CA 1
ATOM 1701 C C . HIS A 1 212 ? -16.434 -13.609 5.844 1.00 87.06 212 HIS A C 1
ATOM 1703 O O . HIS A 1 212 ? -16.311 -14.184 4.770 1.00 87.06 212 HIS A O 1
ATOM 1709 N N . ASP A 1 213 ? -17.144 -12.483 5.944 1.00 86.69 213 ASP A N 1
ATOM 1710 C CA . ASP A 1 213 ? -17.945 -11.941 4.831 1.00 86.69 213 ASP A CA 1
ATOM 1711 C C . ASP A 1 213 ? -17.218 -10.846 4.043 1.00 86.69 213 ASP A C 1
ATOM 1713 O O . ASP A 1 213 ? -17.830 -10.049 3.331 1.00 86.69 213 ASP A O 1
ATOM 1717 N N . SER A 1 214 ? -15.904 -10.715 4.224 1.00 88.56 214 SER A N 1
ATOM 1718 C CA . SER A 1 214 ? -15.140 -9.680 3.537 1.00 88.56 214 SER A CA 1
ATOM 1719 C C . SER A 1 214 ? -14.785 -10.105 2.114 1.00 88.56 214 SER A C 1
ATOM 1721 O O . SER A 1 214 ? -14.191 -11.170 1.930 1.00 88.56 214 SER A O 1
ATOM 1723 N N . PRO A 1 215 ? -15.096 -9.286 1.102 1.00 90.44 215 PRO A N 1
ATOM 1724 C CA . PRO A 1 215 ? -14.632 -9.530 -0.253 1.00 90.44 215 PRO A CA 1
ATOM 1725 C C . PRO A 1 215 ? -13.105 -9.338 -0.334 1.00 90.44 215 PRO A C 1
ATOM 1727 O O . PRO A 1 215 ? -12.572 -8.431 0.312 1.00 90.44 215 PRO A O 1
ATOM 1730 N N . PRO A 1 216 ? -12.387 -10.153 -1.127 1.00 89.31 216 PRO A N 1
ATOM 1731 C CA . PRO A 1 216 ? -10.925 -10.110 -1.174 1.00 89.31 216 PRO A CA 1
ATOM 1732 C C . PRO A 1 216 ? -10.376 -8.887 -1.929 1.00 89.31 216 PRO A C 1
ATOM 1734 O O . PRO A 1 216 ? -9.352 -8.335 -1.535 1.00 89.31 216 PRO A O 1
ATOM 1737 N N . TYR A 1 217 ? -11.065 -8.425 -2.981 1.00 91.19 217 TYR A N 1
ATOM 1738 C CA . TYR A 1 217 ? -10.500 -7.479 -3.962 1.00 91.19 217 TYR A CA 1
ATOM 1739 C C . TYR A 1 217 ? -10.995 -6.031 -3.850 1.00 91.19 217 TYR A C 1
ATOM 1741 O O . TYR A 1 217 ? -10.644 -5.198 -4.683 1.00 91.19 217 TYR A O 1
ATOM 1749 N N . PHE A 1 218 ? -11.830 -5.708 -2.859 1.00 88.69 218 PHE A N 1
ATOM 1750 C CA . PHE A 1 218 ? -12.263 -4.330 -2.612 1.00 88.69 218 PHE A CA 1
ATOM 1751 C C . PHE A 1 218 ? -12.595 -4.088 -1.140 1.00 88.69 218 PHE A C 1
ATOM 1753 O O . PHE A 1 218 ? -12.893 -5.007 -0.380 1.00 88.69 218 PHE A O 1
ATOM 1760 N N . THR A 1 219 ? -12.509 -2.831 -0.709 1.00 87.75 219 THR A N 1
ATOM 1761 C CA . THR A 1 219 ? -12.845 -2.450 0.666 1.00 87.75 219 THR A CA 1
ATOM 1762 C C . THR A 1 219 ? -14.350 -2.352 0.818 1.00 87.75 219 THR A C 1
ATOM 1764 O O . THR A 1 219 ? -14.979 -1.497 0.197 1.00 87.75 219 THR A O 1
ATOM 1767 N N . PHE A 1 220 ? -14.926 -3.203 1.671 1.00 87.62 220 PHE A N 1
ATOM 1768 C CA . PHE A 1 220 ? -16.343 -3.136 2.018 1.00 87.62 220 PHE A CA 1
ATOM 1769 C C . PHE A 1 220 ? -16.619 -1.906 2.896 1.00 87.62 220 PHE A C 1
ATOM 1771 O O . PHE A 1 220 ? -16.609 -1.964 4.125 1.00 87.62 220 PHE A O 1
ATOM 1778 N N . GLY A 1 221 ? -16.795 -0.769 2.234 1.00 89.56 221 GLY A N 1
ATOM 1779 C CA . GLY A 1 221 ? -16.946 0.546 2.832 1.00 89.56 221 GLY A CA 1
ATOM 1780 C C . GLY A 1 221 ? -17.516 1.534 1.822 1.00 89.56 221 GLY A C 1
ATOM 1781 O O . GLY A 1 221 ? -18.228 1.166 0.891 1.00 89.56 221 GLY A O 1
ATOM 1782 N N . ARG A 1 222 ? -17.211 2.811 2.016 1.00 91.75 222 ARG A N 1
ATOM 1783 C CA . ARG A 1 222 ? -17.628 3.911 1.144 1.00 91.75 222 ARG A CA 1
ATOM 1784 C C . ARG A 1 222 ? -16.403 4.535 0.491 1.00 91.75 222 ARG A C 1
ATOM 1786 O O . ARG A 1 222 ? -15.278 4.306 0.922 1.00 91.75 222 ARG A O 1
ATOM 1793 N N . MET A 1 223 ? -16.621 5.332 -0.546 1.00 91.06 223 MET A N 1
ATOM 1794 C CA . MET A 1 223 ? -15.545 5.972 -1.293 1.00 91.06 223 MET A CA 1
ATOM 1795 C C . MET A 1 223 ? -15.741 7.485 -1.313 1.00 91.06 223 MET A C 1
ATOM 1797 O O . MET A 1 223 ? -16.836 7.971 -1.599 1.00 91.06 223 MET A O 1
ATOM 1801 N N . LEU A 1 224 ? -14.683 8.229 -1.002 1.00 90.75 224 LEU A N 1
ATOM 1802 C CA . LEU A 1 224 ? -14.594 9.651 -1.311 1.00 90.75 224 LEU A CA 1
ATOM 1803 C C . LEU A 1 224 ? -14.247 9.797 -2.791 1.00 90.75 224 LEU A C 1
ATOM 1805 O O . LEU A 1 224 ? -13.394 9.070 -3.297 1.00 90.75 224 LEU A O 1
ATOM 1809 N N . LYS A 1 225 ? -14.897 10.739 -3.471 1.00 87.19 225 LYS A N 1
ATOM 1810 C CA . LYS A 1 225 ? -14.666 11.047 -4.884 1.00 87.19 225 LYS A CA 1
ATOM 1811 C C . LYS A 1 225 ? -14.032 12.439 -5.006 1.00 87.19 225 LYS A C 1
ATOM 1813 O O . LYS A 1 225 ? -14.563 13.372 -4.391 1.00 87.19 225 LYS A O 1
ATOM 1818 N N . PRO A 1 226 ? -12.944 12.601 -5.784 1.00 84.88 226 PRO A N 1
ATOM 1819 C CA . PRO A 1 226 ? -12.336 13.908 -6.012 1.00 84.88 226 PRO A CA 1
ATOM 1820 C C . PRO A 1 226 ? -13.281 14.849 -6.769 1.00 84.88 226 PRO A C 1
ATOM 1822 O O . PRO A 1 226 ? -14.195 14.415 -7.472 1.00 84.88 226 PRO A O 1
ATOM 1825 N N . ASN A 1 227 ? -13.071 16.150 -6.581 1.00 72.19 227 ASN A N 1
ATOM 1826 C CA . ASN A 1 227 ? -13.943 17.220 -7.060 1.00 72.19 227 ASN A CA 1
ATOM 1827 C C . ASN A 1 227 ? -13.353 18.079 -8.190 1.00 72.19 227 ASN A C 1
ATOM 1829 O O . ASN A 1 227 ? -14.104 18.800 -8.836 1.00 72.19 227 ASN A O 1
ATOM 1833 N N . ASN A 1 228 ? -12.035 18.010 -8.394 1.00 66.62 228 ASN A N 1
ATOM 1834 C CA . ASN A 1 228 ? -11.270 18.942 -9.221 1.00 66.62 228 ASN A CA 1
ATOM 1835 C C . ASN A 1 228 ? -10.630 18.250 -10.429 1.00 66.62 228 ASN A C 1
ATOM 1837 O O . ASN A 1 228 ? -10.447 17.033 -10.431 1.00 66.62 228 ASN A O 1
ATOM 1841 N N . ASP A 1 229 ? -10.239 19.054 -11.418 1.00 63.59 229 ASP A N 1
ATOM 1842 C CA . ASP A 1 229 ? -9.490 18.633 -12.604 1.00 63.59 229 ASP A CA 1
ATOM 1843 C C . ASP A 1 229 ? -8.367 19.655 -12.916 1.00 63.59 229 ASP A C 1
ATOM 1845 O O . ASP A 1 229 ? -8.674 20.844 -13.039 1.00 63.59 229 ASP A O 1
ATOM 1849 N N . PRO A 1 230 ? -7.076 19.259 -13.000 1.00 64.06 230 PRO A N 1
ATOM 1850 C CA . PRO A 1 230 ? -6.522 17.959 -12.624 1.00 64.06 230 PRO A CA 1
ATOM 1851 C C . PRO A 1 230 ? -6.463 17.821 -11.097 1.00 64.06 230 PRO A C 1
ATOM 1853 O O . PRO A 1 230 ? -6.071 18.759 -10.393 1.00 64.06 230 PRO A O 1
ATOM 1856 N N . PRO A 1 231 ? -6.805 16.657 -10.528 1.00 76.19 231 PRO A N 1
ATOM 1857 C CA . PRO A 1 231 ? -6.948 16.590 -9.090 1.00 76.19 231 PRO A CA 1
ATOM 1858 C C . PRO A 1 231 ? -5.599 16.361 -8.392 1.00 76.19 231 PRO A C 1
ATOM 1860 O O . PRO A 1 231 ? -4.768 15.558 -8.824 1.00 76.19 231 PRO A O 1
ATOM 1863 N N . ASN A 1 232 ? -5.402 17.023 -7.248 1.00 88.06 232 ASN A N 1
ATOM 1864 C CA . ASN A 1 232 ? -4.355 16.664 -6.275 1.00 88.06 232 ASN A CA 1
ATOM 1865 C C . ASN A 1 232 ? -4.778 15.498 -5.363 1.00 88.06 232 ASN A C 1
ATOM 1867 O O . ASN A 1 232 ? -3.997 15.053 -4.520 1.00 88.06 232 ASN A O 1
ATOM 1871 N N . PHE A 1 233 ? -6.008 15.014 -5.549 1.00 89.25 233 PHE A N 1
ATOM 1872 C CA . PHE A 1 233 ? -6.633 13.957 -4.773 1.00 89.25 233 PHE A CA 1
ATOM 1873 C C . PHE A 1 233 ? -7.204 12.874 -5.685 1.00 89.25 233 PHE A C 1
ATOM 1875 O O . PHE A 1 233 ? -7.630 13.153 -6.798 1.00 89.25 233 PHE A O 1
ATOM 1882 N N . TRP A 1 234 ? -7.292 11.643 -5.212 1.00 91.62 234 TRP A N 1
ATOM 1883 C CA . TRP A 1 234 ? -7.995 10.590 -5.941 1.00 91.62 234 TRP A CA 1
ATOM 1884 C C . TRP A 1 234 ? -9.062 9.937 -5.079 1.00 91.62 234 TRP A C 1
ATOM 1886 O O . TRP A 1 234 ? -9.342 10.380 -3.965 1.00 91.62 234 TRP A O 1
ATOM 1896 N N . PHE A 1 235 ? -9.709 8.917 -5.626 1.00 91.88 235 PHE A N 1
ATOM 1897 C CA . PHE A 1 235 ? -10.712 8.159 -4.901 1.00 91.88 235 PHE A CA 1
ATOM 1898 C C . PHE A 1 235 ? -10.107 7.531 -3.641 1.00 91.88 235 PHE A C 1
ATOM 1900 O O . PHE A 1 235 ? -9.077 6.864 -3.712 1.00 91.88 235 PHE A O 1
ATOM 1907 N N . SER A 1 236 ? -10.759 7.717 -2.493 1.00 94.19 236 SER A N 1
ATOM 1908 C CA . SER A 1 236 ? -10.266 7.221 -1.199 1.00 94.19 236 SER A CA 1
ATOM 1909 C C . SER A 1 236 ? -11.301 6.319 -0.541 1.00 94.19 236 SER A C 1
ATOM 1911 O O . SER A 1 236 ? -12.394 6.802 -0.224 1.00 94.19 236 SER A O 1
ATOM 1913 N N . PRO A 1 237 ? -11.012 5.028 -0.314 1.00 95.44 237 PRO A N 1
ATOM 1914 C CA . PRO A 1 237 ? -11.915 4.183 0.442 1.00 95.44 237 PRO A CA 1
ATOM 1915 C C . PRO A 1 237 ? -11.883 4.549 1.931 1.00 95.44 237 PRO A C 1
ATOM 1917 O O . PRO A 1 237 ? -10.851 4.921 2.491 1.00 95.44 237 PRO A O 1
ATOM 1920 N N . PHE A 1 238 ? -13.030 4.415 2.587 1.00 96.25 238 PHE A N 1
ATOM 1921 C CA . PHE A 1 238 ? -13.144 4.534 4.031 1.00 96.25 238 PHE A CA 1
ATOM 1922 C C . PHE A 1 238 ? -14.196 3.583 4.599 1.00 96.25 238 PHE A C 1
ATOM 1924 O O . PHE A 1 238 ? -15.158 3.205 3.927 1.00 96.25 238 PHE A O 1
ATOM 1931 N N . VAL A 1 239 ? -14.035 3.227 5.868 1.00 95.56 239 VAL A N 1
ATOM 1932 C CA . VAL A 1 239 ? -14.989 2.426 6.636 1.00 95.56 239 VAL A CA 1
ATOM 1933 C C . VAL A 1 239 ? -15.413 3.223 7.861 1.00 95.56 239 VAL A C 1
ATOM 1935 O O . VAL A 1 239 ? -14.571 3.765 8.570 1.00 95.56 239 VAL A O 1
ATOM 1938 N N . TYR A 1 240 ? -16.720 3.306 8.107 1.00 94.88 240 TYR A N 1
ATOM 1939 C CA . TYR A 1 240 ? -17.261 3.859 9.346 1.00 94.88 240 TYR A CA 1
ATOM 1940 C C . TYR A 1 240 ? -17.652 2.715 10.281 1.00 94.88 240 TYR A C 1
ATOM 1942 O O . TYR A 1 240 ? -18.610 1.988 10.013 1.00 94.88 240 TYR A O 1
ATOM 1950 N N . ASP A 1 241 ? -16.910 2.570 11.374 1.00 92.81 241 ASP A N 1
ATOM 1951 C CA . ASP A 1 241 ? -17.240 1.678 12.477 1.00 92.81 241 ASP A CA 1
ATOM 1952 C C . ASP A 1 241 ? -18.218 2.405 13.411 1.00 92.81 241 ASP A C 1
ATOM 1954 O O . ASP A 1 241 ? -17.845 3.287 14.193 1.00 92.81 241 ASP A O 1
ATOM 1958 N N . TYR A 1 242 ? -19.502 2.065 13.288 1.00 90.56 242 TYR A N 1
ATOM 1959 C CA . TYR A 1 242 ? -20.577 2.721 14.031 1.00 90.56 242 TYR A CA 1
ATOM 1960 C C . TYR A 1 242 ? -20.614 2.332 15.513 1.00 90.56 242 TYR A C 1
ATOM 1962 O O . TYR A 1 242 ? -21.229 3.067 16.294 1.00 90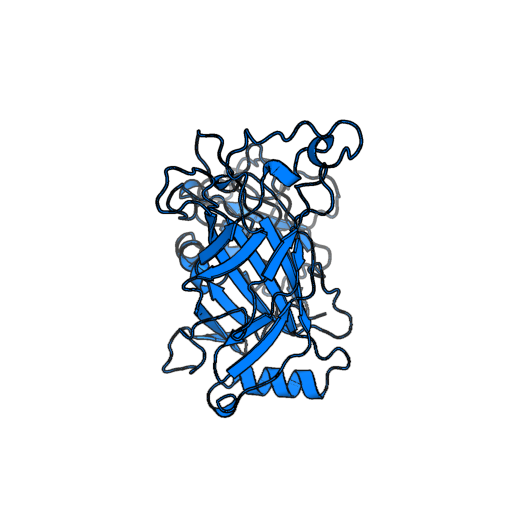.56 242 TYR A O 1
ATOM 1970 N N . GLU A 1 243 ? -20.003 1.205 15.891 1.00 90.81 243 GLU A N 1
ATOM 1971 C CA . GLU A 1 243 ? -19.928 0.731 17.276 1.00 90.81 243 GLU A CA 1
ATOM 1972 C C . GLU A 1 243 ? -18.840 1.497 18.014 1.00 90.81 243 GLU A C 1
ATOM 1974 O O . GLU A 1 243 ? -19.089 2.056 19.081 1.00 90.81 243 GLU A O 1
ATOM 1979 N N . LYS A 1 244 ? -17.666 1.619 17.390 1.00 92.25 244 LYS A N 1
ATOM 1980 C CA . LYS A 1 244 ? -16.532 2.365 17.947 1.00 92.25 244 LYS A CA 1
ATOM 1981 C C . LYS A 1 244 ? -16.605 3.869 17.714 1.00 92.25 244 LYS A C 1
ATOM 1983 O O . LYS A 1 244 ? -15.798 4.593 18.281 1.00 92.25 244 LYS A O 1
ATOM 1988 N N . LYS A 1 245 ? -17.534 4.339 16.874 1.00 93.50 245 LYS A N 1
ATOM 1989 C CA . LYS A 1 245 ? -17.622 5.740 16.417 1.00 93.50 245 LYS A CA 1
ATOM 1990 C C . LYS A 1 245 ? -16.332 6.224 15.762 1.00 93.50 245 LYS A C 1
ATOM 1992 O O . LYS A 1 245 ? -15.907 7.357 15.955 1.00 93.50 245 LYS A O 1
ATOM 1997 N N . THR A 1 246 ? -15.728 5.370 14.942 1.00 95.25 246 THR A N 1
ATOM 1998 C CA . THR A 1 246 ? -14.468 5.688 14.261 1.00 95.25 246 THR A CA 1
ATOM 1999 C C . THR A 1 246 ? -14.606 5.575 12.755 1.00 95.25 246 THR A C 1
ATOM 2001 O O . THR A 1 246 ? -15.381 4.775 12.233 1.00 95.25 246 THR A O 1
ATOM 2004 N N . LEU A 1 247 ? -13.848 6.400 12.047 1.00 96.31 247 LEU A N 1
ATOM 2005 C CA . LEU A 1 247 ? -13.693 6.339 10.607 1.00 96.31 247 LEU A CA 1
ATOM 2006 C C . LEU A 1 247 ? -12.264 5.902 10.291 1.00 96.31 247 LEU A C 1
ATOM 2008 O O . LEU A 1 247 ? -11.299 6.528 10.726 1.00 96.31 247 LEU A O 1
ATOM 2012 N N . LEU A 1 248 ? -12.140 4.820 9.531 1.00 97.69 248 LEU A N 1
ATOM 2013 C CA . LEU A 1 248 ? -10.885 4.328 8.980 1.00 97.69 248 LEU A CA 1
ATOM 2014 C C . LEU A 1 248 ? -10.789 4.815 7.536 1.00 97.69 248 LEU A C 1
ATOM 2016 O O . LEU A 1 248 ? -11.599 4.411 6.707 1.00 97.69 248 LEU A O 1
ATOM 2020 N N . LEU A 1 249 ? -9.846 5.705 7.244 1.00 97.81 249 LEU A N 1
ATOM 2021 C CA . LEU A 1 249 ? -9.667 6.343 5.939 1.00 97.81 249 LEU A CA 1
ATOM 2022 C C . LEU A 1 249 ? -8.354 5.887 5.310 1.00 97.81 249 LEU A C 1
ATOM 2024 O O . LEU A 1 249 ? -7.313 5.990 5.950 1.00 97.81 249 LEU A O 1
ATOM 2028 N N . ASP A 1 250 ? -8.387 5.454 4.056 1.00 97.75 250 ASP A N 1
ATOM 2029 C CA . ASP A 1 250 ? -7.197 5.107 3.280 1.00 97.75 250 ASP A CA 1
ATOM 2030 C C . ASP A 1 250 ? -6.946 6.177 2.211 1.00 97.75 250 ASP A C 1
ATOM 2032 O O . ASP A 1 250 ? -7.716 6.333 1.261 1.00 97.75 250 ASP A O 1
ATOM 2036 N N . LEU A 1 251 ? -5.869 6.938 2.401 1.00 97.19 251 LEU A N 1
ATOM 2037 C CA . LEU A 1 251 ? -5.371 7.958 1.478 1.00 97.19 251 LEU A CA 1
ATOM 2038 C C . LEU A 1 251 ? -4.149 7.480 0.682 1.00 97.19 251 LEU A C 1
ATOM 2040 O O . LEU A 1 251 ? -3.515 8.279 -0.012 1.00 97.19 251 LEU A O 1
ATOM 2044 N N . GLY A 1 252 ? -3.780 6.202 0.779 1.00 95.88 252 GLY A N 1
ATOM 2045 C CA . GLY A 1 252 ? -2.488 5.720 0.309 1.00 95.88 252 GLY A CA 1
ATOM 2046 C C . GLY A 1 252 ? -2.288 5.860 -1.202 1.00 95.88 252 GLY A C 1
ATOM 2047 O O . GLY A 1 252 ? -1.218 6.283 -1.645 1.00 95.88 252 GLY A O 1
ATOM 2048 N N . ASN A 1 253 ? -3.332 5.614 -2.004 1.00 96.25 253 ASN A N 1
ATOM 2049 C CA . ASN A 1 253 ? -3.331 5.905 -3.445 1.00 96.25 253 ASN A CA 1
ATOM 2050 C C . ASN A 1 253 ? -4.155 7.146 -3.814 1.00 96.25 253 ASN A C 1
ATOM 2052 O O . ASN A 1 253 ? -4.689 7.217 -4.916 1.00 96.25 253 ASN A O 1
ATOM 2056 N N . SER A 1 254 ? -4.262 8.115 -2.903 1.00 95.00 254 SER A N 1
ATOM 2057 C CA . SER A 1 254 ? -5.195 9.237 -3.064 1.00 95.00 254 SER A CA 1
ATOM 2058 C C . SER A 1 254 ? -4.566 10.609 -2.941 1.00 95.00 254 SER A C 1
ATOM 2060 O O . SER A 1 254 ? -5.265 11.599 -3.119 1.00 95.00 254 SER A O 1
ATOM 2062 N N . LEU A 1 255 ? -3.277 10.692 -2.623 1.00 94.56 255 LEU A N 1
ATOM 2063 C CA . LEU A 1 255 ? -2.564 11.953 -2.453 1.00 94.56 255 LEU A CA 1
ATOM 2064 C C . LEU A 1 255 ? -1.526 12.119 -3.549 1.00 94.56 255 LEU A C 1
ATOM 2066 O O . LEU A 1 255 ? -0.738 11.207 -3.808 1.00 94.56 255 LEU A O 1
ATOM 2070 N N . ALA A 1 256 ? -1.529 13.292 -4.173 1.00 94.81 256 ALA A N 1
ATOM 2071 C CA . ALA A 1 256 ? -0.537 13.645 -5.168 1.00 94.81 256 ALA A CA 1
ATOM 2072 C C . ALA A 1 256 ? 0.859 13.764 -4.545 1.00 94.81 256 ALA A C 1
ATOM 2074 O O . ALA A 1 256 ? 1.008 14.188 -3.393 1.00 94.81 256 ALA A O 1
ATOM 2075 N N . ILE A 1 257 ? 1.878 13.427 -5.332 1.00 96.06 257 ILE A N 1
ATOM 2076 C CA . ILE A 1 257 ? 3.280 13.438 -4.905 1.00 96.06 257 ILE A CA 1
ATOM 2077 C C . ILE A 1 257 ? 4.152 14.298 -5.822 1.00 96.06 257 ILE A C 1
ATOM 2079 O O . ILE A 1 257 ? 3.807 14.552 -6.977 1.00 96.06 257 ILE A O 1
ATOM 2083 N N . THR A 1 258 ? 5.284 14.752 -5.295 1.00 95.00 258 THR A N 1
ATOM 2084 C CA . THR A 1 258 ? 6.378 15.360 -6.061 1.00 95.00 258 THR A CA 1
ATOM 2085 C C . THR A 1 258 ? 7.210 14.283 -6.759 1.00 95.00 258 THR A C 1
ATOM 2087 O O . THR A 1 258 ? 7.072 13.097 -6.457 1.00 95.00 258 THR A O 1
ATOM 2090 N N . GLU A 1 259 ? 8.128 14.693 -7.635 1.00 92.56 259 GLU A N 1
ATOM 2091 C CA . GLU A 1 259 ? 9.119 13.801 -8.261 1.00 92.56 259 GLU A CA 1
ATOM 2092 C C . GLU A 1 259 ? 9.972 13.055 -7.223 1.00 92.56 259 GLU A C 1
ATOM 2094 O O . GLU A 1 259 ? 10.195 11.859 -7.358 1.00 92.56 259 GLU A O 1
ATOM 2099 N N . ASP A 1 260 ? 10.319 13.711 -6.109 1.00 92.50 260 ASP A N 1
ATOM 2100 C CA . ASP A 1 260 ? 11.026 13.075 -4.981 1.00 92.50 260 ASP A CA 1
ATOM 2101 C C . ASP A 1 260 ? 10.149 12.124 -4.137 1.00 92.50 260 ASP A C 1
ATOM 2103 O O . ASP A 1 260 ? 10.564 11.639 -3.084 1.00 92.50 260 ASP A O 1
ATOM 2107 N N . GLY A 1 261 ? 8.891 11.903 -4.528 1.00 93.12 261 GLY A N 1
ATOM 2108 C CA . GLY A 1 261 ? 7.957 11.026 -3.824 1.00 93.12 261 GLY A CA 1
ATOM 2109 C C . GLY A 1 261 ? 7.302 11.624 -2.577 1.00 93.12 261 GLY A C 1
ATOM 2110 O O . GLY A 1 261 ? 6.520 10.937 -1.914 1.00 93.12 261 GLY A O 1
ATOM 2111 N N . ASN A 1 262 ? 7.567 12.887 -2.246 1.00 95.00 262 ASN A N 1
ATOM 2112 C CA . ASN A 1 262 ? 6.948 13.556 -1.103 1.00 95.00 262 ASN A CA 1
ATOM 2113 C C . ASN A 1 262 ? 5.497 13.933 -1.404 1.00 95.00 262 ASN A C 1
ATOM 2115 O O . ASN A 1 262 ? 5.172 14.303 -2.529 1.00 95.00 262 ASN A O 1
ATOM 2119 N N . ILE A 1 263 ? 4.624 13.902 -0.394 1.00 95.06 263 ILE A N 1
ATOM 2120 C CA . ILE A 1 263 ? 3.255 14.414 -0.539 1.00 95.06 263 ILE A CA 1
ATOM 2121 C C . ILE A 1 263 ? 3.306 15.895 -0.937 1.00 95.06 263 ILE A C 1
ATOM 2123 O O . ILE A 1 263 ? 4.068 16.685 -0.371 1.00 95.06 263 ILE A O 1
ATOM 2127 N N . LEU A 1 264 ? 2.499 16.282 -1.924 1.00 93.56 264 LEU A N 1
ATOM 2128 C CA . LEU A 1 264 ? 2.512 17.631 -2.475 1.00 93.56 264 LEU A CA 1
ATOM 2129 C C . LEU A 1 264 ? 2.100 18.666 -1.415 1.00 93.56 264 LEU A C 1
ATOM 2131 O O . LEU A 1 264 ? 0.997 18.611 -0.879 1.00 93.56 264 LEU A O 1
ATOM 2135 N N . LYS A 1 265 ? 2.952 19.666 -1.150 1.00 91.06 265 LYS A N 1
ATOM 2136 C CA . LYS A 1 265 ? 2.698 20.706 -0.126 1.00 91.06 265 LYS A CA 1
ATOM 2137 C C . LYS A 1 265 ? 1.384 21.468 -0.321 1.00 91.06 265 LYS A C 1
ATOM 2139 O O . LYS A 1 265 ? 0.810 21.948 0.653 1.00 91.06 265 LYS A O 1
ATOM 2144 N N . SER A 1 266 ? 0.899 21.574 -1.560 1.00 88.88 266 SER A N 1
ATOM 2145 C CA . SER A 1 266 ? -0.370 22.241 -1.871 1.00 88.88 266 SER A CA 1
ATOM 2146 C C . SER A 1 266 ? -1.597 21.511 -1.319 1.00 88.88 266 SER A C 1
ATOM 2148 O O . SER A 1 266 ? -2.639 22.150 -1.212 1.00 88.88 266 SER A O 1
ATOM 2150 N N . ILE A 1 267 ? -1.479 20.236 -0.923 1.00 89.62 267 ILE A N 1
ATOM 2151 C CA . ILE A 1 267 ? -2.535 19.478 -0.231 1.00 89.62 267 ILE A CA 1
ATOM 2152 C C . ILE A 1 267 ? -2.868 20.122 1.121 1.00 89.62 267 ILE A C 1
ATOM 2154 O O . ILE A 1 267 ? -4.039 20.235 1.473 1.00 89.62 267 ILE A O 1
ATOM 2158 N N . GLY A 1 268 ? -1.855 20.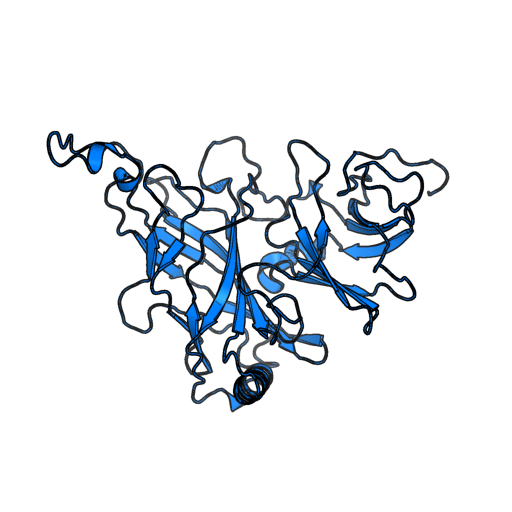602 1.851 1.00 89.69 268 GLY A N 1
ATOM 2159 C CA . GLY A 1 268 ? -2.030 21.246 3.152 1.00 89.69 268 GLY A CA 1
ATOM 2160 C C . GLY A 1 268 ? -2.668 20.344 4.216 1.00 89.69 268 GLY A C 1
ATOM 2161 O O . GLY A 1 268 ? -2.649 19.119 4.122 1.00 89.69 268 GLY A O 1
ATOM 2162 N N . ASN A 1 269 ? -3.201 20.970 5.266 1.00 90.69 269 ASN A N 1
ATOM 2163 C CA . ASN A 1 269 ? -3.975 20.269 6.290 1.00 90.69 269 ASN A CA 1
ATOM 2164 C C . ASN A 1 269 ? -5.372 19.948 5.755 1.00 90.69 269 ASN A C 1
ATOM 2166 O O . ASN A 1 269 ? -5.945 20.734 4.995 1.00 90.69 269 ASN A O 1
ATOM 2170 N N . LEU A 1 270 ? -5.926 18.828 6.208 1.00 91.69 270 LEU A N 1
ATOM 2171 C CA . LEU A 1 270 ? -7.242 18.345 5.819 1.00 91.69 270 LEU A CA 1
ATOM 2172 C C . LEU A 1 270 ? -8.189 18.325 7.025 1.00 91.69 270 LEU A C 1
ATOM 2174 O O . LEU A 1 270 ? -7.779 18.067 8.156 1.00 91.69 270 LEU A O 1
ATOM 2178 N N . ALA A 1 271 ? -9.468 18.561 6.776 1.00 91.06 271 ALA A N 1
ATOM 2179 C CA . ALA A 1 271 ? -10.569 18.401 7.709 1.00 91.06 271 ALA A CA 1
ATOM 2180 C C . ALA A 1 271 ? -11.541 17.352 7.168 1.00 91.06 271 ALA A C 1
ATOM 2182 O O . ALA A 1 271 ? -11.888 17.367 5.987 1.00 91.06 271 ALA A O 1
ATOM 2183 N N . LEU A 1 272 ? -11.999 16.457 8.034 1.00 92.25 272 LEU A N 1
ATOM 2184 C CA . LEU A 1 272 ? -13.145 15.604 7.770 1.00 92.25 272 LEU A CA 1
ATOM 2185 C C . LEU A 1 272 ? -14.404 16.251 8.317 1.00 92.25 272 LEU A C 1
ATOM 2187 O O . LEU A 1 272 ? -14.419 16.760 9.437 1.00 92.25 272 LEU A O 1
ATOM 2191 N N . ALA A 1 273 ? -15.471 16.171 7.537 1.00 91.00 273 ALA A N 1
ATOM 2192 C CA . ALA A 1 273 ? -16.770 16.693 7.903 1.00 91.00 273 ALA A CA 1
ATOM 2193 C C . ALA A 1 273 ? -17.897 15.846 7.332 1.00 91.00 273 ALA A C 1
ATOM 2195 O O . ALA A 1 273 ? -17.685 14.968 6.492 1.00 91.00 273 ALA A O 1
ATOM 2196 N N . TYR A 1 274 ? -19.116 16.139 7.768 1.00 89.38 274 TYR A N 1
ATOM 2197 C CA . TYR A 1 274 ? -20.311 15.539 7.200 1.00 89.38 274 TYR A CA 1
ATOM 2198 C C . TYR A 1 274 ? -21.377 16.574 6.864 1.00 89.38 274 TYR A C 1
ATOM 2200 O O . TYR A 1 274 ? -21.429 17.667 7.433 1.00 89.38 274 TYR A O 1
ATOM 2208 N N . THR A 1 275 ? -22.264 16.199 5.949 1.00 85.75 275 THR A N 1
ATOM 2209 C CA . THR A 1 275 ? -23.503 16.926 5.677 1.00 85.75 275 THR A CA 1
ATOM 2210 C C . THR A 1 275 ? -24.709 16.007 5.840 1.00 85.75 275 THR A C 1
ATOM 2212 O O . THR A 1 275 ? -24.642 14.807 5.557 1.00 85.75 275 THR A O 1
ATOM 2215 N N . ASN A 1 276 ? -25.816 16.595 6.297 1.00 78.31 276 ASN A N 1
ATOM 2216 C CA . ASN A 1 276 ? -27.104 15.921 6.463 1.00 78.31 276 ASN A CA 1
ATOM 2217 C C . ASN A 1 276 ? -27.868 15.791 5.136 1.00 78.31 276 ASN A C 1
ATOM 2219 O O . ASN A 1 276 ? -28.920 15.156 5.096 1.00 78.31 276 ASN A O 1
ATOM 2223 N N . LYS A 1 277 ? -27.364 16.389 4.045 1.00 70.62 277 LYS A N 1
ATOM 2224 C CA . LYS A 1 277 ? -27.936 16.188 2.712 1.00 70.62 277 LYS A CA 1
ATOM 2225 C C . LYS A 1 277 ? -27.709 14.737 2.279 1.00 70.62 277 LYS A C 1
ATOM 2227 O O . LYS A 1 277 ? -26.574 14.274 2.205 1.00 70.62 277 LYS A O 1
ATOM 2232 N N . THR A 1 278 ? -28.799 14.058 1.935 1.00 66.81 278 THR A N 1
ATOM 2233 C CA . THR A 1 278 ? -28.806 12.709 1.343 1.00 66.81 278 THR A CA 1
ATOM 2234 C C . THR A 1 278 ? -28.915 12.738 -0.181 1.00 66.81 278 THR A C 1
ATOM 2236 O O . THR A 1 278 ? -29.096 11.695 -0.792 1.00 66.81 278 THR A O 1
ATOM 2239 N N . SER A 1 279 ? -28.874 13.927 -0.795 1.00 67.06 279 SER A N 1
ATOM 2240 C CA . SER A 1 279 ? -28.916 14.060 -2.251 1.00 67.06 279 SER A CA 1
ATOM 2241 C C . SER A 1 279 ? -27.671 13.434 -2.875 1.00 67.06 279 SER A C 1
ATOM 2243 O O . SER A 1 279 ? -26.550 13.751 -2.468 1.00 67.06 279 SER A O 1
ATOM 2245 N N . ASP A 1 280 ? -27.881 12.613 -3.903 1.00 59.00 280 ASP A N 1
ATOM 2246 C CA . ASP A 1 280 ? -26.813 12.062 -4.743 1.00 59.00 280 ASP A CA 1
ATOM 2247 C C . ASP A 1 280 ? -26.171 13.131 -5.639 1.00 59.00 280 ASP A C 1
ATOM 2249 O O . ASP A 1 280 ? -25.156 12.878 -6.290 1.00 59.00 280 ASP A O 1
ATOM 2253 N N . ILE A 1 281 ? -26.727 14.351 -5.663 1.00 58.41 281 ILE A N 1
ATOM 2254 C CA . ILE A 1 281 ? -26.121 15.473 -6.369 1.00 58.41 281 ILE A CA 1
ATOM 2255 C C . ILE A 1 281 ? -24.841 15.881 -5.642 1.00 58.41 281 ILE A C 1
ATOM 2257 O O . ILE A 1 281 ? -24.807 16.470 -4.559 1.00 58.41 281 ILE A O 1
ATOM 2261 N N . ILE A 1 282 ? -23.773 15.541 -6.336 1.00 55.88 282 ILE A N 1
ATOM 2262 C CA . ILE A 1 282 ? -22.362 15.839 -6.160 1.00 55.88 282 ILE A CA 1
ATOM 2263 C C . ILE A 1 282 ? -22.174 17.378 -6.187 1.00 55.88 282 ILE A C 1
ATOM 2265 O O . ILE A 1 282 ? -21.760 17.955 -7.176 1.00 55.88 282 ILE A O 1
ATOM 2269 N N . GLY A 1 283 ? -22.533 18.065 -5.090 1.00 56.22 283 GLY A N 1
ATOM 2270 C CA . GLY A 1 283 ? -22.377 19.519 -4.894 1.00 56.22 283 GLY A CA 1
ATOM 2271 C C . GLY A 1 283 ? -21.689 19.915 -3.580 1.00 56.22 283 GLY A C 1
ATOM 2272 O O . GLY A 1 283 ? -21.666 19.125 -2.632 1.00 56.22 283 GLY A O 1
ATOM 2273 N N . CYS A 1 284 ? -21.161 21.142 -3.530 1.00 60.50 284 CYS A N 1
ATOM 2274 C CA . CYS A 1 284 ? -20.765 21.826 -2.299 1.00 60.50 284 CYS A CA 1
ATOM 2275 C C . CYS A 1 284 ? -21.962 21.952 -1.357 1.00 60.50 284 CYS A C 1
ATOM 2277 O O . CYS A 1 284 ? -22.964 22.555 -1.748 1.00 60.50 284 CYS A O 1
ATOM 2279 N N . PRO A 1 285 ? -21.929 21.391 -0.142 1.00 66.50 285 PRO A N 1
ATOM 2280 C CA . PRO A 1 285 ? -23.014 21.638 0.786 1.00 66.50 285 PRO A CA 1
ATOM 2281 C C . PRO A 1 285 ? -22.905 23.059 1.349 1.00 66.50 285 PRO A C 1
ATOM 2283 O O . PRO A 1 285 ? -21.817 23.518 1.682 1.00 66.50 285 PRO A O 1
ATOM 2286 N N . ASP A 1 286 ? -24.050 23.719 1.520 1.00 68.00 286 ASP A N 1
ATOM 2287 C CA . ASP A 1 286 ? -24.128 25.044 2.155 1.00 68.00 286 ASP A CA 1
ATOM 2288 C C . ASP A 1 286 ? -23.669 24.996 3.623 1.00 68.00 286 ASP A C 1
ATOM 2290 O O . ASP A 1 286 ? -23.226 25.992 4.184 1.00 68.00 286 ASP A O 1
ATOM 2294 N N . THR A 1 287 ? -23.782 23.81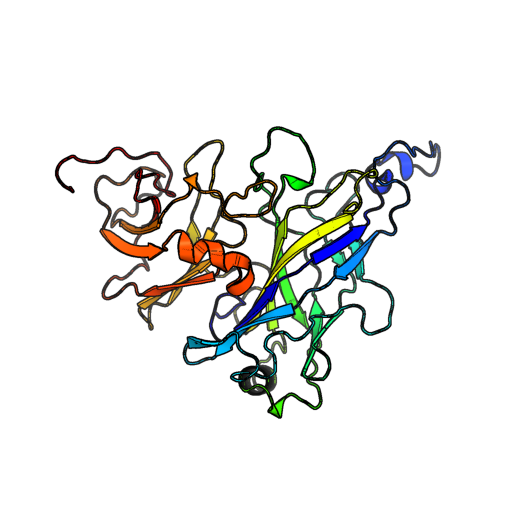6 4.243 1.00 74.38 287 THR A N 1
ATOM 2295 C CA . THR A 1 287 ? -23.350 23.533 5.611 1.00 74.38 287 THR A CA 1
ATOM 2296 C C . THR A 1 287 ? -22.641 22.183 5.691 1.00 74.38 287 THR A C 1
ATOM 2298 O O . THR A 1 287 ? -23.111 21.155 5.186 1.00 74.38 287 THR A O 1
ATOM 2301 N N . TRP A 1 288 ? -21.495 22.181 6.360 1.00 83.06 288 TRP A N 1
ATOM 2302 C CA . TRP A 1 288 ? -20.682 21.004 6.633 1.00 83.06 288 TRP A CA 1
ATOM 2303 C C . TRP A 1 288 ? -20.224 21.072 8.089 1.00 83.06 288 TRP A C 1
ATOM 2305 O O . TRP A 1 288 ? -19.906 22.140 8.602 1.00 83.06 288 TRP A O 1
ATOM 2315 N N . ASN A 1 289 ? -20.250 19.933 8.770 1.00 88.19 289 ASN A N 1
ATOM 2316 C CA . ASN A 1 289 ? -19.966 19.845 10.198 1.00 88.19 289 ASN A CA 1
ATOM 2317 C C . ASN A 1 289 ? -18.638 19.100 10.377 1.00 88.19 289 ASN A C 1
ATOM 2319 O O . ASN A 1 289 ? -18.622 17.876 10.189 1.00 88.19 289 ASN A O 1
ATOM 2323 N N . PRO A 1 290 ? -17.525 19.799 10.665 1.00 88.75 290 PRO A N 1
ATOM 2324 C CA . PRO A 1 290 ? -16.232 19.157 10.849 1.00 88.75 290 PRO A CA 1
ATOM 2325 C C . PRO A 1 290 ? -16.244 18.256 12.087 1.00 88.75 290 PRO A C 1
ATOM 2327 O O . PRO A 1 290 ? -16.868 18.572 13.098 1.00 88.75 290 PRO A O 1
ATOM 2330 N N . PHE A 1 291 ? -15.556 17.122 12.001 1.00 91.44 291 PHE A N 1
ATOM 2331 C CA . PHE A 1 291 ? -15.399 16.176 13.110 1.00 91.44 291 PHE A CA 1
ATOM 2332 C C . PHE A 1 291 ? -13.975 15.636 13.261 1.00 91.44 291 PHE A C 1
ATOM 2334 O O . PHE A 1 291 ? -13.674 15.016 14.273 1.00 91.44 291 PHE A O 1
ATOM 2341 N N . GLY A 1 292 ? -13.091 15.853 12.285 1.00 91.94 292 GLY A N 1
ATOM 2342 C CA . GLY A 1 292 ? -11.720 15.363 12.355 1.00 91.94 292 GLY A CA 1
ATOM 2343 C C . GLY A 1 292 ? -10.757 16.212 11.546 1.00 91.94 292 GLY A C 1
ATOM 2344 O O . GLY A 1 292 ? -11.161 16.930 10.635 1.00 91.94 292 GLY A O 1
ATOM 2345 N N . HIS A 1 293 ? -9.473 16.102 11.867 1.00 92.69 293 HIS A N 1
ATOM 2346 C CA . HIS A 1 293 ? -8.396 16.790 11.167 1.00 92.69 293 HIS A CA 1
ATOM 2347 C C . HIS A 1 293 ? -7.259 15.816 10.870 1.00 92.69 293 HIS A C 1
ATOM 2349 O O . HIS A 1 293 ? -6.997 14.904 11.653 1.00 92.69 293 HIS A O 1
ATOM 2355 N N . ILE A 1 294 ? -6.591 16.020 9.739 1.00 95.06 294 ILE A N 1
ATOM 2356 C CA . ILE A 1 294 ? -5.344 15.347 9.377 1.00 95.06 294 ILE A CA 1
ATOM 2357 C C . ILE A 1 294 ? -4.344 16.445 9.046 1.00 95.06 294 ILE A C 1
ATOM 2359 O O . ILE A 1 294 ? -4.550 17.216 8.103 1.00 95.06 294 ILE A O 1
ATOM 2363 N N . TYR A 1 295 ? -3.274 16.548 9.827 1.00 94.25 295 TYR A N 1
ATOM 2364 C CA . TYR A 1 295 ? -2.259 17.559 9.577 1.00 94.25 295 TYR A CA 1
ATOM 2365 C C . TYR A 1 295 ? -1.352 17.115 8.433 1.00 94.25 295 TYR A C 1
ATOM 2367 O O . TYR A 1 295 ? -1.082 15.929 8.247 1.00 94.25 295 TYR A O 1
ATOM 2375 N N . PHE A 1 296 ? -0.834 18.072 7.668 1.00 92.56 296 PHE A N 1
ATOM 2376 C CA . PHE A 1 296 ? 0.090 17.786 6.571 1.00 92.56 296 PHE A CA 1
ATOM 2377 C C . PHE A 1 296 ? 1.335 17.019 7.049 1.00 92.56 296 PHE A C 1
ATOM 2379 O O . PHE A 1 296 ? 1.843 16.150 6.344 1.00 92.56 296 PHE A O 1
ATOM 2386 N N . SER A 1 297 ? 1.793 17.287 8.277 1.00 93.69 297 SER A N 1
ATOM 2387 C CA . SER A 1 297 ? 2.870 16.532 8.925 1.00 93.69 297 SER A CA 1
ATOM 2388 C C . SER A 1 297 ? 2.551 15.042 9.059 1.00 93.69 297 SER A C 1
ATOM 2390 O O . SER A 1 297 ? 3.442 14.213 8.894 1.00 93.69 297 SER A O 1
ATOM 2392 N N . ASP A 1 298 ? 1.287 14.688 9.299 1.00 94.88 298 ASP A N 1
ATOM 2393 C CA . ASP A 1 298 ? 0.855 13.295 9.421 1.00 94.88 298 ASP A CA 1
ATOM 2394 C C . ASP A 1 298 ? 0.844 12.597 8.058 1.00 94.88 298 ASP A C 1
ATOM 2396 O O . ASP A 1 298 ? 1.164 11.412 7.968 1.00 94.88 298 ASP A O 1
ATOM 2400 N N . LEU A 1 299 ? 0.545 13.338 6.985 1.00 94.25 299 LEU A N 1
ATOM 2401 C CA . LEU A 1 299 ? 0.637 12.841 5.607 1.00 94.25 299 LEU A CA 1
ATOM 2402 C C . LEU A 1 299 ? 2.086 12.521 5.215 1.00 94.25 299 LEU A C 1
ATOM 2404 O O . LEU A 1 299 ? 2.328 11.581 4.458 1.00 94.25 299 LEU A O 1
ATOM 2408 N N . GLY A 1 300 ? 3.054 13.256 5.774 1.00 92.19 300 GLY A N 1
ATOM 2409 C CA . GLY A 1 300 ? 4.484 12.974 5.623 1.00 92.19 300 GLY A CA 1
ATOM 2410 C C . GLY A 1 300 ? 4.897 11.589 6.136 1.00 92.19 300 GLY A C 1
ATOM 2411 O O . GLY A 1 300 ? 5.882 11.029 5.664 1.00 92.19 300 GLY A O 1
ATOM 2412 N N . ASN A 1 301 ? 4.101 10.978 7.020 1.00 95.44 301 ASN A N 1
ATOM 2413 C CA . ASN A 1 301 ? 4.321 9.625 7.533 1.00 95.44 301 ASN A CA 1
ATOM 2414 C C . ASN A 1 301 ? 3.751 8.527 6.615 1.00 95.44 301 ASN A C 1
ATOM 2416 O O . ASN A 1 301 ? 3.519 7.409 7.073 1.00 95.44 301 ASN A O 1
ATOM 2420 N N . TYR A 1 302 ? 3.518 8.807 5.329 1.00 97.12 302 TYR A N 1
ATOM 2421 C CA . TYR A 1 302 ? 2.911 7.868 4.377 1.00 97.12 302 TYR A CA 1
ATOM 2422 C C . TYR A 1 302 ? 3.564 6.474 4.385 1.00 97.12 302 TYR A C 1
ATOM 2424 O O . TYR A 1 302 ? 2.863 5.477 4.537 1.00 97.12 302 TYR A O 1
ATOM 2432 N N . ALA A 1 303 ? 4.896 6.390 4.307 1.00 97.12 303 ALA A N 1
ATOM 2433 C CA . ALA A 1 303 ? 5.615 5.110 4.348 1.00 97.12 303 ALA A CA 1
ATOM 2434 C C . ALA A 1 303 ? 5.451 4.366 5.693 1.00 97.12 303 ALA A C 1
ATOM 2436 O O . ALA A 1 303 ? 5.500 3.139 5.753 1.00 97.12 303 ALA A O 1
ATOM 2437 N N . LEU A 1 304 ? 5.222 5.1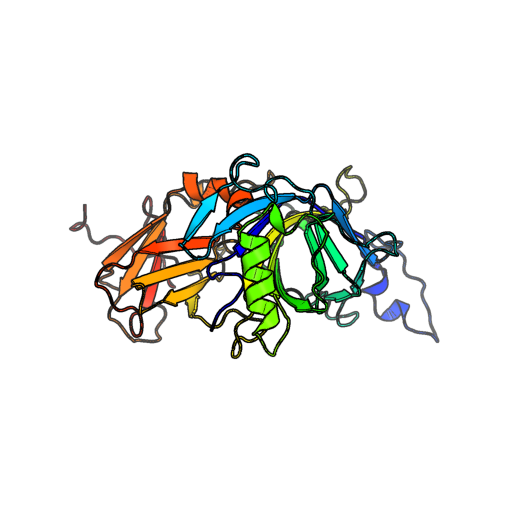04 6.781 1.00 97.75 304 LEU A N 1
ATOM 2438 C CA . LEU A 1 304 ? 5.041 4.554 8.122 1.00 97.75 304 LEU A CA 1
ATOM 2439 C C . LEU A 1 304 ? 3.616 4.025 8.358 1.00 97.75 304 LEU A C 1
ATOM 2441 O O . LEU A 1 304 ? 3.425 3.094 9.134 1.00 97.75 304 LEU A O 1
ATOM 2445 N N . THR A 1 305 ? 2.603 4.632 7.736 1.00 97.31 305 THR A N 1
ATOM 2446 C CA . THR A 1 305 ? 1.177 4.357 8.015 1.00 97.31 305 THR A CA 1
ATOM 2447 C C . THR A 1 305 ? 0.422 3.730 6.848 1.00 97.31 305 THR A C 1
ATOM 2449 O O . THR A 1 305 ? -0.771 3.451 6.964 1.00 97.31 305 THR A O 1
ATOM 2452 N N . ALA A 1 306 ? 1.078 3.575 5.699 1.00 98.00 306 ALA A N 1
ATOM 2453 C CA . ALA A 1 306 ? 0.451 3.278 4.415 1.00 98.00 306 ALA A CA 1
ATOM 2454 C C . ALA A 1 306 ? -0.637 4.275 3.979 1.00 98.00 306 ALA A C 1
ATOM 2456 O O . ALA A 1 306 ? -1.440 3.972 3.099 1.00 98.00 306 ALA A O 1
ATOM 2457 N N . GLY A 1 307 ? -0.667 5.470 4.579 1.00 97.00 307 GLY A N 1
ATOM 2458 C CA . GLY A 1 307 ? -1.719 6.458 4.344 1.00 97.00 307 GLY A CA 1
ATOM 2459 C C . GLY A 1 307 ? -3.062 6.082 4.973 1.00 97.00 307 GLY A C 1
ATOM 2460 O O . GLY A 1 307 ? -4.082 6.636 4.571 1.00 97.00 307 GLY A O 1
ATOM 2461 N N . ILE A 1 308 ? -3.082 5.154 5.938 1.00 98.12 308 ILE A N 1
ATOM 2462 C CA . ILE A 1 308 ? -4.297 4.729 6.638 1.00 98.12 308 ILE A CA 1
ATOM 2463 C C . ILE A 1 308 ? -4.429 5.493 7.958 1.00 98.12 308 ILE A C 1
ATOM 2465 O O . ILE A 1 308 ? -3.560 5.424 8.830 1.00 98.12 308 ILE A O 1
ATOM 2469 N N . PHE A 1 309 ? -5.555 6.178 8.130 1.00 97.75 309 PHE A N 1
ATOM 2470 C CA . PHE A 1 309 ? -5.864 7.018 9.283 1.00 97.75 309 PHE A CA 1
ATOM 2471 C C . PHE A 1 309 ? -7.077 6.483 10.039 1.00 97.75 309 PHE A C 1
ATOM 2473 O O . PHE A 1 309 ? -8.050 6.033 9.438 1.00 97.75 309 PHE A O 1
ATOM 2480 N N . LYS A 1 310 ? -7.029 6.570 11.369 1.00 96.75 310 LYS A N 1
ATOM 2481 C CA . LYS A 1 310 ? -8.181 6.373 12.253 1.00 96.75 310 LYS A CA 1
ATOM 2482 C C . LYS A 1 310 ? -8.604 7.741 12.778 1.00 96.75 310 LYS A C 1
ATOM 2484 O O . LYS A 1 310 ? -7.784 8.440 13.366 1.00 96.75 310 LYS A O 1
ATOM 2489 N N . ILE A 1 311 ? -9.868 8.093 12.593 1.00 96.50 311 ILE A N 1
ATOM 2490 C CA . ILE A 1 311 ? -10.449 9.363 13.028 1.00 96.50 311 ILE A CA 1
ATOM 2491 C C . ILE A 1 311 ? -11.621 9.073 13.964 1.00 96.50 311 ILE A C 1
ATOM 2493 O O . ILE A 1 311 ? -12.494 8.274 13.629 1.00 96.50 311 ILE A O 1
ATOM 2497 N N . ASP A 1 312 ? -11.633 9.700 15.137 1.00 94.75 312 ASP A N 1
ATOM 2498 C CA . ASP A 1 312 ? -12.788 9.674 16.036 1.00 94.75 312 ASP A CA 1
ATOM 2499 C C . ASP A 1 312 ? -13.886 10.583 15.468 1.00 94.75 312 ASP A C 1
ATOM 2501 O O . ASP A 1 312 ? -13.629 11.724 15.089 1.00 94.75 312 ASP A O 1
ATOM 2505 N N . VAL A 1 313 ? -15.103 10.059 15.356 1.00 92.56 313 VAL A N 1
ATOM 2506 C CA . VAL A 1 313 ? -16.269 10.783 14.831 1.00 92.56 313 VAL A CA 1
ATOM 2507 C C . VAL A 1 313 ? -17.140 11.335 15.975 1.00 92.56 313 VAL A C 1
ATOM 2509 O O . VAL A 1 313 ? -18.139 12.029 15.759 1.00 92.56 313 VAL A O 1
ATOM 2512 N N . GLY A 1 314 ? -16.787 11.035 17.224 1.00 88.88 314 GLY A N 1
ATOM 2513 C CA . GLY A 1 314 ? -17.508 11.448 18.414 1.00 88.88 314 GLY A CA 1
ATOM 2514 C C . GLY A 1 314 ? -18.947 10.936 18.415 1.00 88.88 314 GLY A C 1
ATOM 2515 O O . GLY A 1 314 ? -19.230 9.760 18.194 1.00 88.88 314 GLY A O 1
ATOM 2516 N N . LYS A 1 315 ? -19.901 11.832 18.677 1.00 86.25 315 LYS A N 1
ATOM 2517 C CA . LYS A 1 315 ? -21.327 11.475 18.801 1.00 86.25 315 LYS A CA 1
ATOM 2518 C C . LYS A 1 315 ? -22.072 11.409 17.461 1.00 86.25 315 LYS A C 1
ATOM 2520 O O . LYS A 1 315 ? -23.273 11.148 17.452 1.00 86.25 315 LYS A O 1
ATOM 2525 N N . VAL A 1 316 ? -21.393 11.660 16.344 1.00 84.75 316 VAL A N 1
ATOM 2526 C CA . VAL A 1 316 ? -22.019 11.743 15.021 1.00 84.75 316 VAL A CA 1
ATOM 2527 C C . VAL A 1 316 ? -22.268 10.345 14.452 1.00 84.75 316 VAL A C 1
ATOM 2529 O O . VAL A 1 316 ? -21.415 9.458 14.520 1.00 84.75 316 VAL A O 1
ATOM 2532 N N . ASP A 1 317 ? -23.439 10.158 13.842 1.00 88.25 317 ASP A N 1
ATOM 2533 C CA . ASP A 1 317 ? -23.761 8.973 13.049 1.00 88.25 317 ASP A CA 1
ATOM 2534 C C . ASP A 1 317 ? -23.551 9.249 11.554 1.00 88.25 317 ASP A C 1
ATOM 2536 O O . ASP A 1 317 ? -24.247 10.064 10.946 1.00 88.25 317 ASP A O 1
ATOM 2540 N N . LEU A 1 318 ? -22.587 8.554 10.948 1.00 90.06 318 LEU A N 1
ATOM 2541 C CA . LEU A 1 318 ? -22.265 8.700 9.528 1.00 90.06 318 LEU A CA 1
ATOM 2542 C C . LEU A 1 318 ? -22.962 7.678 8.624 1.00 90.06 318 LEU A C 1
ATOM 2544 O O . LEU A 1 318 ? -22.733 7.702 7.413 1.00 90.06 318 LEU A O 1
ATOM 2548 N N . ARG A 1 319 ? -23.825 6.796 9.155 1.00 88.56 319 ARG A N 1
ATOM 2549 C CA . ARG A 1 319 ? -24.485 5.738 8.360 1.00 88.56 319 ARG A CA 1
ATOM 2550 C C . ARG A 1 319 ? -25.280 6.288 7.177 1.00 88.56 319 ARG A C 1
ATOM 2552 O O . ARG A 1 319 ? -25.298 5.666 6.122 1.00 88.56 319 ARG A O 1
ATOM 2559 N N . LYS A 1 320 ? -25.918 7.448 7.350 1.00 84.00 320 LYS A N 1
ATOM 2560 C CA . LYS A 1 320 ? -26.718 8.126 6.311 1.00 84.00 320 LYS A CA 1
ATOM 2561 C C . LYS A 1 320 ? -26.124 9.458 5.853 1.00 84.00 320 LYS A C 1
ATOM 2563 O O . LYS A 1 320 ? -26.617 10.052 4.902 1.00 84.00 320 LYS A O 1
ATOM 2568 N N . SER A 1 321 ? -25.073 9.920 6.521 1.00 86.25 321 SER A N 1
ATOM 2569 C CA . SER A 1 321 ? -24.466 11.221 6.256 1.00 86.25 321 SER A CA 1
ATOM 2570 C C . SER A 1 321 ? -23.475 11.116 5.108 1.00 86.25 321 SER A C 1
ATOM 2572 O O . SER A 1 321 ? -22.786 10.104 4.941 1.00 86.25 321 SER A O 1
ATOM 2574 N N . ARG A 1 322 ? -23.352 12.169 4.309 1.00 86.62 322 ARG A N 1
ATOM 2575 C CA . ARG A 1 322 ? -22.282 12.267 3.315 1.00 86.62 322 ARG A CA 1
ATOM 2576 C C . ARG A 1 322 ? -21.012 12.762 3.998 1.00 86.62 322 ARG A C 1
ATOM 2578 O O . ARG A 1 322 ? -21.061 13.773 4.689 1.00 86.62 322 ARG A O 1
ATOM 2585 N N . VAL A 1 323 ? -19.906 12.044 3.806 1.0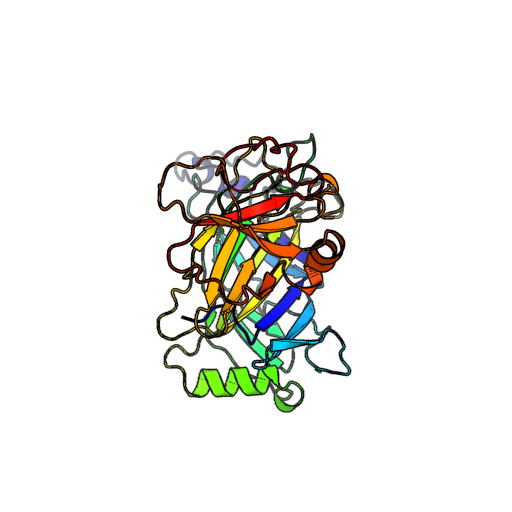0 90.19 323 VAL A N 1
ATOM 2586 C CA . VAL A 1 323 ? -18.587 12.399 4.352 1.00 90.19 323 VAL A CA 1
ATOM 2587 C C . VAL A 1 323 ? -17.821 13.237 3.337 1.00 90.19 323 VAL A C 1
ATOM 2589 O O . VAL A 1 323 ? -17.901 12.996 2.132 1.00 90.19 323 VAL A O 1
ATOM 2592 N N . ILE A 1 324 ? -17.098 14.224 3.846 1.00 88.62 324 ILE A N 1
ATOM 2593 C CA . ILE A 1 324 ? -16.316 15.199 3.100 1.00 88.62 324 ILE A CA 1
ATOM 2594 C C . ILE A 1 324 ? -14.916 15.212 3.697 1.00 88.62 324 ILE A C 1
ATOM 2596 O O . ILE A 1 324 ? -14.768 15.200 4.917 1.00 88.62 324 ILE A O 1
ATOM 2600 N N . LEU A 1 325 ? -13.903 15.263 2.842 1.00 89.06 325 LEU A N 1
ATOM 2601 C CA . LEU A 1 325 ? -12.533 15.588 3.222 1.00 89.06 325 LEU A CA 1
ATOM 2602 C C . LEU A 1 325 ? -12.216 16.929 2.565 1.00 89.06 325 LEU A C 1
ATOM 2604 O O . LEU A 1 325 ? -12.530 17.090 1.401 1.00 89.06 325 LEU A O 1
ATOM 2608 N N . ALA A 1 326 ? -11.679 17.914 3.267 1.00 83.00 326 ALA A N 1
ATOM 2609 C CA . ALA A 1 326 ? -11.482 19.256 2.723 1.00 83.00 326 ALA A CA 1
ATOM 2610 C C . ALA A 1 326 ? -10.147 19.837 3.162 1.00 83.00 326 ALA A C 1
ATOM 2612 O O . ALA A 1 326 ? -9.765 19.684 4.314 1.00 83.00 326 ALA A O 1
ATOM 2613 N N . GLN A 1 327 ? -9.450 20.538 2.279 1.00 83.88 327 GLN A N 1
ATOM 2614 C CA . GLN A 1 327 ? -8.278 21.318 2.659 1.00 83.88 327 GLN A CA 1
ATOM 2615 C C . GLN A 1 327 ? -8.681 22.491 3.574 1.00 83.88 327 GLN A C 1
ATOM 2617 O O . GLN A 1 327 ? -9.756 23.060 3.416 1.00 83.88 327 GLN A O 1
ATOM 2622 N N . THR A 1 328 ? -7.848 22.860 4.552 1.00 76.19 328 THR A N 1
ATOM 2623 C CA . THR A 1 328 ? -8.201 23.904 5.540 1.00 76.19 328 THR A CA 1
ATOM 2624 C C . THR A 1 328 ? -7.637 25.293 5.212 1.00 76.19 328 THR A C 1
ATOM 2626 O O . THR A 1 328 ? -8.168 26.286 5.694 1.00 76.19 328 THR A O 1
ATOM 2629 N N . SER A 1 329 ? -6.553 25.399 4.428 1.00 58.78 329 SER A N 1
ATOM 2630 C CA . SER A 1 329 ? -5.900 26.684 4.076 1.00 58.78 329 SER A CA 1
ATOM 2631 C C . SER A 1 329 ? -6.495 27.373 2.839 1.00 58.78 329 SER A C 1
ATOM 2633 O O . SER A 1 329 ? -6.354 28.578 2.643 1.00 58.78 329 SER A O 1
ATOM 2635 N N . LYS A 1 330 ? -7.193 26.589 2.028 1.00 48.16 330 LYS A N 1
ATOM 2636 C CA . LYS A 1 330 ? -8.205 26.932 1.031 1.00 48.16 330 LYS A CA 1
ATOM 2637 C C . LYS A 1 330 ? -9.223 25.817 1.208 1.00 48.16 330 LYS A C 1
ATOM 2639 O O . LYS A 1 330 ? -8.775 24.678 1.288 1.00 48.16 330 LYS A O 1
ATOM 2644 N N . ILE A 1 331 ? -10.521 26.086 1.318 1.00 40.69 331 ILE A N 1
ATOM 2645 C CA . ILE A 1 331 ? -11.510 24.999 1.359 1.00 40.69 331 ILE A CA 1
ATOM 2646 C C . ILE A 1 331 ? -11.576 24.356 -0.036 1.00 40.69 331 ILE A C 1
ATOM 2648 O O . ILE A 1 331 ? -12.470 24.611 -0.832 1.00 40.69 331 ILE A O 1
ATOM 2652 N N . THR A 1 332 ? -10.575 23.537 -0.352 1.00 37.94 332 THR A N 1
ATOM 2653 C CA . THR A 1 332 ? -10.609 22.583 -1.454 1.00 37.94 332 THR A CA 1
ATOM 2654 C C . THR A 1 332 ? -11.339 21.378 -0.895 1.00 37.94 332 THR A C 1
ATOM 2656 O O . THR A 1 332 ? -10.750 20.508 -0.253 1.00 37.94 332 THR A O 1
ATOM 2659 N N . ILE A 1 333 ? -12.658 21.384 -1.018 1.00 38.28 333 ILE A N 1
ATOM 2660 C CA . ILE A 1 333 ? -13.492 20.278 -0.576 1.00 38.28 333 ILE A CA 1
ATOM 2661 C C . ILE A 1 333 ? -13.251 19.095 -1.517 1.00 38.28 333 ILE A C 1
ATOM 2663 O O . ILE A 1 333 ? -13.683 19.109 -2.650 1.00 38.28 333 ILE A O 1
ATOM 2667 N N . ILE A 1 334 ? -12.654 18.004 -1.057 1.00 39.44 334 ILE A N 1
ATOM 2668 C CA . ILE A 1 334 ? -12.708 16.677 -1.701 1.00 39.44 334 ILE A CA 1
ATOM 2669 C C . ILE A 1 334 ? -14.120 16.111 -1.482 1.00 39.44 334 ILE A C 1
ATOM 2671 O O . ILE A 1 334 ? -14.391 15.172 -0.734 1.00 39.44 334 ILE A O 1
ATOM 2675 N N . SER A 1 335 ? -15.062 16.816 -2.089 1.00 36.34 335 SER A N 1
ATOM 2676 C CA . SER A 1 335 ? -16.456 16.499 -2.307 1.00 36.34 335 SER A CA 1
ATOM 2677 C C . SER A 1 335 ? -16.931 17.434 -3.419 1.00 36.34 335 SER A C 1
ATOM 2679 O O . SER A 1 335 ? -17.482 18.507 -3.222 1.00 36.34 335 SER A O 1
ATOM 2681 N N . THR A 1 336 ? -16.742 16.953 -4.629 1.00 36.34 336 THR A N 1
ATOM 2682 C CA . THR A 1 336 ? -17.493 17.287 -5.833 1.00 36.34 336 THR A CA 1
ATOM 2683 C C . THR A 1 336 ? -17.567 18.714 -6.391 1.00 36.34 336 THR A C 1
ATOM 2685 O O . THR A 1 336 ? -17.837 18.770 -7.574 1.00 36.34 336 THR A O 1
ATOM 2688 N N . TYR A 1 337 ? -17.258 19.807 -5.682 1.00 32.31 337 TYR A N 1
ATOM 2689 C CA . TYR A 1 337 ? -16.948 21.127 -6.280 1.00 32.31 337 TYR A CA 1
ATOM 2690 C C . TYR A 1 337 ? -16.017 21.960 -5.366 1.00 32.31 337 TYR A C 1
ATOM 2692 O O . TYR A 1 337 ? -15.917 21.656 -4.177 1.00 32.31 337 TYR A O 1
ATOM 2700 N N . ASP A 1 338 ? -15.298 22.959 -5.898 1.00 35.72 338 ASP A N 1
ATOM 2701 C CA . ASP A 1 338 ? -14.604 23.993 -5.102 1.00 35.72 338 ASP A CA 1
ATOM 2702 C C . ASP A 1 338 ? -15.659 24.889 -4.430 1.00 35.72 338 ASP A C 1
ATOM 2704 O O . ASP A 1 338 ? -16.465 25.522 -5.115 1.00 35.72 338 ASP A O 1
ATOM 2708 N N . CYS A 1 339 ? -15.690 24.936 -3.095 1.00 39.53 339 CYS A N 1
ATOM 2709 C CA . CYS A 1 339 ? -16.737 25.652 -2.362 1.00 39.53 339 CYS A CA 1
ATOM 2710 C C . CYS A 1 339 ? -16.184 26.943 -1.751 1.00 39.53 339 CYS A C 1
ATOM 2712 O O . CYS A 1 339 ? -15.261 26.880 -0.934 1.00 39.53 339 CYS A O 1
ATOM 2714 N N . PRO A 1 340 ? -16.736 28.118 -2.092 1.00 39.84 340 PRO A N 1
ATOM 2715 C CA . PRO A 1 340 ? -16.356 29.356 -1.431 1.00 39.84 340 PRO A CA 1
ATOM 2716 C C . PRO A 1 340 ? -16.835 29.373 0.030 1.00 39.84 340 PRO A C 1
ATOM 2718 O O . PRO A 1 340 ? -17.906 28.869 0.360 1.00 39.84 340 PRO A O 1
ATOM 2721 N N . LEU A 1 341 ? -16.022 29.974 0.904 1.00 40.25 341 LEU A N 1
ATOM 2722 C CA . LEU A 1 341 ? -16.354 30.243 2.306 1.00 40.25 341 LEU A CA 1
ATOM 2723 C C . LEU A 1 341 ? -17.568 31.175 2.424 1.00 40.25 341 LEU A C 1
ATOM 2725 O O . LEU A 1 341 ? -17.645 32.181 1.716 1.00 40.25 341 LEU A O 1
ATOM 2729 N N . ASN A 1 342 ? -18.435 30.913 3.404 1.00 37.31 342 ASN A N 1
ATOM 2730 C CA . ASN A 1 342 ? -19.331 31.931 3.940 1.00 37.31 342 ASN A CA 1
ATOM 2731 C C . ASN A 1 342 ? -18.530 32.758 4.971 1.00 37.31 342 ASN A C 1
ATOM 2733 O O . ASN A 1 342 ? -17.965 32.172 5.896 1.00 37.31 342 ASN A O 1
ATOM 2737 N N . PRO A 1 343 ? -18.414 34.093 4.840 1.00 33.31 343 PRO A N 1
ATOM 2738 C CA . PRO A 1 343 ? -17.556 34.930 5.692 1.00 33.31 343 PRO A CA 1
ATOM 2739 C C . PRO A 1 343 ? -17.931 34.992 7.188 1.00 33.31 343 PRO A C 1
ATOM 2741 O O . PRO A 1 343 ? -17.320 35.767 7.920 1.00 33.31 343 PRO A O 1
ATOM 2744 N N . LEU A 1 344 ? -18.895 34.192 7.649 1.00 35.94 344 LEU A N 1
ATOM 2745 C CA . LEU A 1 344 ? -19.313 34.106 9.051 1.00 35.94 344 LEU A CA 1
ATOM 2746 C C . LEU A 1 344 ? -18.587 33.010 9.858 1.00 35.94 344 LEU A C 1
ATOM 2748 O O . LEU A 1 344 ? -18.720 33.006 11.076 1.00 35.94 344 LEU A O 1
ATOM 2752 N N . ASP A 1 345 ? -17.789 32.147 9.217 1.00 40.72 345 ASP A N 1
ATOM 2753 C CA . ASP A 1 345 ? -17.072 31.033 9.873 1.00 40.72 345 ASP A CA 1
ATOM 2754 C C . ASP A 1 345 ? -15.554 31.291 10.048 1.00 40.72 345 ASP A C 1
ATOM 2756 O O . ASP A 1 345 ? -14.742 30.368 9.942 1.00 40.72 345 ASP A O 1
ATOM 2760 N N . LYS A 1 346 ? -15.148 32.551 10.265 1.00 32.56 346 LYS A N 1
ATOM 2761 C CA . LYS A 1 346 ? -13.765 32.909 10.641 1.00 32.56 346 LYS A CA 1
ATOM 2762 C C . LYS A 1 346 ? -13.562 32.959 12.147 1.00 32.56 346 LYS A C 1
ATOM 2764 O O . LYS A 1 346 ? -14.411 33.580 12.821 1.00 32.56 346 LYS A O 1
#